Protein AF-A0AAV5U2T0-F1 (afdb_monomer)

Structure (mmCIF, N/CA/C/O backbone):
data_AF-A0AAV5U2T0-F1
#
_entry.id   AF-A0AAV5U2T0-F1
#
loop_
_atom_site.group_PDB
_atom_site.id
_atom_site.type_symbol
_atom_site.label_atom_id
_atom_site.label_alt_id
_atom_site.label_comp_id
_atom_site.label_asym_id
_atom_site.label_entity_id
_atom_site.label_seq_id
_atom_site.pdbx_PDB_ins_code
_atom_site.Cartn_x
_atom_site.Cartn_y
_atom_site.Cartn_z
_atom_site.occupancy
_atom_site.B_iso_or_equiv
_atom_site.auth_seq_id
_atom_site.auth_comp_id
_atom_site.auth_asym_id
_atom_site.auth_atom_id
_atom_site.pdbx_PDB_model_num
ATOM 1 N N . MET A 1 1 ? 33.404 -0.454 -15.103 1.00 35.03 1 MET A N 1
ATOM 2 C CA . MET A 1 1 ? 33.065 0.659 -16.016 1.00 35.03 1 MET A CA 1
ATOM 3 C C . MET A 1 1 ? 31.573 0.914 -15.891 1.00 35.03 1 MET A C 1
ATOM 5 O O . MET A 1 1 ? 30.809 0.046 -16.283 1.00 35.03 1 MET A O 1
ATOM 9 N N . ARG A 1 2 ? 31.144 2.023 -15.274 1.00 37.97 2 ARG A N 1
ATOM 10 C CA . ARG A 1 2 ? 29.733 2.438 -15.353 1.00 37.97 2 ARG A CA 1
ATOM 11 C C . ARG A 1 2 ? 29.548 3.105 -16.716 1.00 37.97 2 ARG A C 1
ATOM 13 O O . ARG A 1 2 ? 30.335 3.985 -17.056 1.00 37.97 2 ARG A O 1
ATOM 20 N N . ALA A 1 3 ? 28.600 2.621 -17.515 1.00 43.09 3 ALA A N 1
ATOM 21 C CA . ALA A 1 3 ? 28.251 3.255 -18.781 1.00 43.09 3 ALA A CA 1
ATOM 22 C C . ALA A 1 3 ? 27.828 4.715 -18.531 1.00 43.09 3 ALA A C 1
ATOM 24 O O . ALA A 1 3 ? 27.281 5.027 -17.473 1.00 43.09 3 ALA A O 1
ATOM 25 N N . SER A 1 4 ? 28.106 5.606 -19.485 1.00 43.44 4 SER A N 1
ATOM 26 C CA . SER A 1 4 ? 27.660 7.002 -19.413 1.00 43.44 4 SER A CA 1
ATOM 27 C C . SER A 1 4 ? 26.129 7.047 -19.273 1.00 43.44 4 SER A C 1
ATOM 29 O O . SER A 1 4 ? 25.460 6.464 -20.132 1.00 43.44 4 SER A O 1
ATOM 31 N N . PRO A 1 5 ? 25.560 7.744 -18.267 1.00 54.78 5 PRO A N 1
ATOM 32 C CA . PRO A 1 5 ? 24.109 7.830 -18.057 1.00 54.78 5 PRO A CA 1
ATOM 33 C C . PRO A 1 5 ? 23.345 8.243 -19.323 1.00 54.78 5 PRO A C 1
ATOM 35 O O . PRO A 1 5 ? 22.282 7.704 -19.618 1.00 54.78 5 PRO A O 1
ATOM 38 N N . SER A 1 6 ? 23.946 9.115 -20.141 1.00 56.62 6 SER A N 1
ATOM 39 C CA . SER A 1 6 ? 23.383 9.608 -21.403 1.00 56.62 6 SER A CA 1
ATOM 40 C C . SER A 1 6 ? 23.135 8.532 -22.466 1.00 56.62 6 SER A C 1
ATOM 42 O O . SER A 1 6 ? 22.205 8.670 -23.254 1.00 56.62 6 SER A O 1
ATOM 44 N N . LEU A 1 7 ? 23.927 7.455 -22.497 1.00 54.00 7 LEU A N 1
ATOM 45 C CA . LEU A 1 7 ? 23.755 6.372 -23.473 1.00 54.00 7 LEU A CA 1
ATOM 46 C C . LEU A 1 7 ? 22.679 5.372 -23.039 1.00 54.00 7 LEU A C 1
ATOM 48 O O . LEU A 1 7 ? 22.054 4.748 -23.890 1.00 54.00 7 LEU A O 1
ATOM 52 N N . CYS A 1 8 ? 22.432 5.239 -21.734 1.00 58.19 8 CYS A N 1
ATOM 53 C CA . CYS A 1 8 ? 21.425 4.325 -21.198 1.00 58.19 8 CYS A CA 1
ATOM 54 C C . CYS A 1 8 ? 19.990 4.813 -21.459 1.00 58.19 8 CYS A C 1
ATOM 56 O O . CYS A 1 8 ? 19.115 3.988 -21.714 1.00 58.19 8 CYS A O 1
ATOM 58 N N . HIS A 1 9 ? 19.748 6.132 -21.487 1.00 63.47 9 HIS A N 1
ATOM 59 C CA . HIS A 1 9 ? 18.421 6.696 -21.789 1.00 63.47 9 HIS A CA 1
ATOM 60 C C . HIS A 1 9 ? 17.872 6.260 -23.158 1.00 63.47 9 HIS A C 1
ATOM 62 O O . HIS A 1 9 ? 16.665 6.106 -23.304 1.00 63.47 9 HIS A O 1
ATOM 68 N N . LEU A 1 10 ? 18.743 5.998 -24.141 1.00 62.38 10 LEU A N 1
ATOM 69 C CA . LEU A 1 10 ? 18.346 5.561 -25.487 1.00 62.38 10 LEU A CA 1
ATOM 70 C C . LEU A 1 10 ? 17.712 4.159 -25.516 1.00 62.38 10 LEU A C 1
ATOM 72 O O . LEU A 1 10 ? 16.995 3.839 -26.459 1.00 62.38 10 LEU A O 1
ATOM 76 N N . TYR A 1 11 ? 17.963 3.333 -24.497 1.00 68.00 11 TYR A N 1
ATOM 77 C CA . TYR A 1 11 ? 17.464 1.955 -24.418 1.00 68.00 11 TYR A CA 1
ATOM 78 C C . TYR A 1 11 ? 16.275 1.801 -23.459 1.00 68.00 11 TYR A C 1
ATOM 80 O O . TYR A 1 11 ? 15.549 0.809 -23.524 1.00 68.00 11 TYR A O 1
ATOM 88 N N . PHE A 1 12 ? 16.032 2.792 -22.598 1.00 75.25 12 PHE A N 1
ATOM 89 C CA . PHE A 1 12 ? 14.909 2.817 -21.658 1.00 75.25 12 PHE A CA 1
ATOM 90 C C . PHE A 1 12 ? 13.674 3.486 -22.264 1.00 75.25 12 PHE A C 1
ATOM 92 O O . PHE A 1 12 ? 13.139 4.451 -21.736 1.00 75.25 12 PHE A O 1
ATOM 99 N N . HIS A 1 13 ? 13.209 2.957 -23.394 1.00 80.75 13 HIS A N 1
ATOM 100 C CA . HIS A 1 13 ? 11.938 3.367 -23.987 1.00 80.75 13 HIS A CA 1
ATOM 101 C C . HIS A 1 13 ? 10.753 2.615 -23.355 1.00 80.75 13 HIS A C 1
ATOM 103 O O . HIS A 1 13 ? 10.889 1.457 -22.933 1.00 80.75 13 HIS A O 1
ATOM 109 N N . ARG A 1 14 ? 9.562 3.225 -23.378 1.00 83.50 14 ARG A N 1
ATOM 110 C CA . ARG A 1 14 ? 8.305 2.680 -22.837 1.00 83.50 14 ARG A CA 1
ATOM 111 C C . ARG A 1 14 ? 8.065 1.170 -23.048 1.00 83.50 14 ARG A C 1
ATOM 113 O O . ARG A 1 14 ? 7.744 0.510 -22.060 1.00 83.50 14 ARG A O 1
ATOM 120 N N . PRO A 1 15 ? 8.245 0.570 -24.247 1.00 88.19 15 PRO A N 1
ATOM 121 C CA . PRO A 1 15 ? 8.012 -0.869 -24.435 1.00 88.19 15 PRO A CA 1
ATOM 122 C C . PRO A 1 15 ? 8.943 -1.757 -23.600 1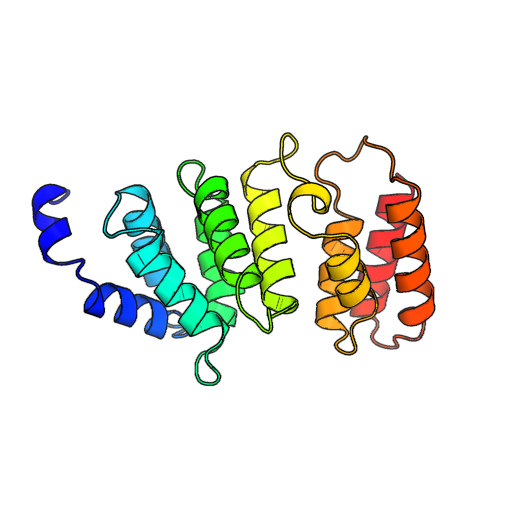.00 88.19 15 PRO A C 1
ATOM 124 O O . PRO A 1 15 ? 8.544 -2.813 -23.111 1.00 88.19 15 PRO A O 1
ATOM 127 N N . PHE A 1 16 ? 10.187 -1.315 -23.403 1.00 88.19 16 PHE A N 1
ATOM 128 C CA . PHE A 1 16 ? 11.148 -2.030 -22.571 1.00 88.19 16 PHE A CA 1
ATOM 129 C C . PHE A 1 16 ? 10.743 -1.946 -21.101 1.00 88.19 16 PHE A C 1
ATOM 131 O O . PHE A 1 16 ? 10.626 -2.982 -20.453 1.00 88.19 16 PHE A O 1
ATOM 138 N N . ILE A 1 17 ? 10.419 -0.747 -20.604 1.00 88.06 17 ILE A N 1
ATOM 139 C CA . ILE A 1 17 ? 9.931 -0.544 -19.230 1.00 88.06 17 ILE A CA 1
ATOM 140 C C . ILE A 1 17 ? 8.693 -1.417 -18.963 1.00 88.06 17 ILE A C 1
ATOM 142 O O . ILE A 1 17 ? 8.645 -2.132 -17.962 1.00 88.06 17 ILE A O 1
ATOM 146 N N . GLN A 1 18 ? 7.737 -1.448 -19.895 1.00 88.81 18 GLN A N 1
ATOM 147 C CA . GLN A 1 18 ? 6.560 -2.323 -19.826 1.00 88.81 18 GLN A CA 1
ATOM 148 C C . GLN A 1 18 ? 6.939 -3.802 -19.682 1.00 88.81 18 GLN A C 1
ATOM 150 O O . GLN A 1 18 ? 6.393 -4.487 -18.816 1.00 88.81 18 GLN A O 1
ATOM 155 N N . SER A 1 19 ? 7.901 -4.276 -20.482 1.00 89.31 19 SER A N 1
ATOM 156 C CA . SER A 1 19 ? 8.376 -5.665 -20.431 1.00 89.31 19 SER A CA 1
ATOM 157 C C . SER A 1 19 ? 9.044 -6.033 -19.099 1.00 89.31 19 SER A C 1
ATOM 159 O O . SER A 1 19 ? 8.910 -7.167 -18.628 1.00 89.31 19 SER A O 1
ATOM 161 N N . LEU A 1 20 ? 9.722 -5.075 -18.450 1.00 89.69 20 LEU A N 1
ATOM 162 C CA . LEU A 1 20 ? 10.304 -5.275 -17.122 1.00 89.69 20 LEU A CA 1
ATOM 163 C C . LEU A 1 20 ? 9.200 -5.462 -16.077 1.00 89.69 20 LEU A C 1
ATOM 165 O O . LEU A 1 20 ? 9.226 -6.434 -15.321 1.00 89.69 20 LEU A O 1
ATOM 169 N N . TYR A 1 21 ? 8.197 -4.577 -16.072 1.00 89.75 21 TYR A N 1
ATOM 170 C CA . TYR A 1 21 ? 7.078 -4.654 -15.130 1.00 89.75 21 TYR A CA 1
ATOM 171 C C . TYR A 1 21 ? 6.237 -5.920 -15.309 1.00 89.75 21 TYR A C 1
ATOM 173 O O . TYR A 1 21 ? 5.892 -6.555 -14.313 1.00 89.75 21 TYR A O 1
ATOM 181 N N . SER A 1 22 ? 5.958 -6.342 -16.547 1.00 87.31 22 SER A N 1
ATOM 182 C CA . SER A 1 22 ? 5.227 -7.594 -16.805 1.00 87.31 22 SER A CA 1
ATOM 183 C C . SER A 1 22 ? 5.988 -8.837 -16.333 1.00 87.31 22 SER A C 1
ATOM 185 O O . SER A 1 22 ? 5.387 -9.881 -16.092 1.00 87.31 22 SER A O 1
ATOM 187 N N . SER A 1 23 ? 7.311 -8.733 -16.186 1.00 88.06 23 SER A N 1
ATOM 188 C CA . SER A 1 23 ? 8.187 -9.838 -15.791 1.00 88.06 23 SER A CA 1
ATOM 189 C C . SER A 1 23 ? 8.450 -9.908 -14.281 1.00 88.06 23 SER A C 1
ATOM 191 O O . SER A 1 23 ? 9.077 -10.861 -13.821 1.00 88.06 23 SER A O 1
ATOM 193 N N . LEU A 1 24 ? 7.956 -8.955 -13.478 1.00 85.06 24 LEU A N 1
ATOM 194 C CA . LEU A 1 24 ? 8.205 -8.898 -12.025 1.00 85.06 24 LEU A CA 1
ATOM 195 C C . LEU A 1 24 ? 7.717 -10.129 -11.255 1.00 85.06 24 LEU A C 1
ATOM 197 O O . LEU A 1 24 ? 8.279 -10.494 -10.216 1.00 85.06 24 LEU A O 1
ATOM 201 N N . SER A 1 25 ? 6.672 -10.782 -11.756 1.00 78.62 25 SER A N 1
ATOM 202 C CA . SER A 1 25 ? 6.124 -11.991 -11.144 1.00 78.62 25 SER A CA 1
ATOM 203 C C . SER A 1 25 ? 6.976 -13.233 -11.403 1.00 78.62 25 SER A C 1
ATOM 205 O O . SER A 1 25 ? 6.775 -14.249 -10.738 1.00 78.62 25 SER A O 1
ATOM 207 N N . ASN A 1 26 ? 7.953 -13.168 -12.314 1.00 84.19 26 ASN A N 1
ATOM 208 C CA . ASN A 1 26 ? 8.895 -14.255 -12.533 1.00 84.19 26 ASN A CA 1
ATOM 209 C C . ASN A 1 26 ? 9.826 -14.383 -11.316 1.00 84.19 26 ASN A C 1
ATOM 211 O O . ASN A 1 26 ? 10.635 -13.502 -11.028 1.00 84.19 26 ASN A O 1
ATOM 215 N N . THR A 1 27 ? 9.713 -15.488 -10.582 1.00 80.44 27 THR A N 1
ATOM 216 C CA . THR A 1 27 ? 10.473 -15.730 -9.346 1.00 80.44 27 THR A CA 1
ATOM 217 C C . THR A 1 27 ? 11.976 -15.866 -9.576 1.00 80.44 27 THR A C 1
ATOM 219 O O . THR A 1 27 ? 12.737 -15.536 -8.672 1.00 80.44 27 THR A O 1
ATOM 222 N N . ALA A 1 28 ? 12.409 -16.295 -10.766 1.00 84.00 28 ALA A N 1
ATOM 223 C CA . ALA A 1 28 ? 13.822 -16.492 -11.079 1.00 84.00 28 ALA A CA 1
ATOM 224 C C . ALA A 1 28 ? 14.579 -15.168 -11.264 1.00 84.00 28 ALA A C 1
ATOM 226 O O . ALA A 1 28 ? 15.753 -15.079 -10.919 1.00 84.00 28 ALA A O 1
ATOM 227 N N . VAL A 1 29 ? 13.911 -14.138 -11.797 1.00 84.44 29 VAL A N 1
ATOM 228 C CA . VAL A 1 29 ? 14.543 -12.851 -12.153 1.00 84.44 29 VAL A CA 1
ATOM 229 C C . VAL A 1 29 ? 13.960 -11.647 -11.415 1.00 84.44 29 VAL A C 1
ATOM 231 O O . VAL A 1 29 ? 14.534 -10.564 -11.465 1.00 84.44 29 VAL A O 1
ATOM 234 N N . GLY A 1 30 ? 12.848 -11.808 -10.694 1.00 83.06 30 GLY A N 1
ATOM 235 C CA . GLY A 1 30 ? 12.103 -10.699 -10.093 1.00 83.06 30 GLY A CA 1
ATOM 236 C C . GLY A 1 30 ? 12.906 -9.850 -9.103 1.00 83.06 30 GLY A C 1
ATOM 237 O O . GLY A 1 30 ? 12.667 -8.648 -9.012 1.00 83.06 30 GLY A O 1
ATOM 238 N N . ALA A 1 31 ? 13.878 -10.437 -8.393 1.00 83.50 31 ALA A N 1
ATOM 239 C CA . ALA A 1 31 ? 14.779 -9.690 -7.510 1.00 83.50 31 ALA A CA 1
ATOM 240 C C . ALA A 1 31 ? 15.705 -8.755 -8.306 1.00 83.50 31 ALA A C 1
ATOM 242 O O . ALA A 1 31 ? 15.710 -7.551 -8.064 1.00 83.50 31 ALA A O 1
ATOM 243 N N . ALA A 1 32 ? 16.391 -9.285 -9.323 1.00 87.50 32 ALA A N 1
ATOM 244 C CA . ALA A 1 32 ? 17.250 -8.495 -10.205 1.00 87.50 32 ALA A CA 1
ATOM 245 C C . ALA A 1 32 ? 16.457 -7.416 -10.966 1.00 87.50 32 ALA A C 1
ATOM 247 O O . ALA A 1 32 ? 16.921 -6.290 -11.117 1.00 87.50 32 ALA A O 1
ATOM 248 N N . LEU A 1 33 ? 15.228 -7.727 -11.396 1.00 88.75 33 LEU A N 1
ATOM 249 C CA . LEU A 1 33 ? 14.339 -6.751 -12.035 1.00 88.75 33 LEU A CA 1
ATOM 250 C C . LEU A 1 33 ? 13.902 -5.640 -11.076 1.00 88.75 33 LEU A C 1
ATOM 252 O O . LEU A 1 33 ? 13.795 -4.490 -11.488 1.00 88.75 33 LEU A O 1
ATOM 256 N N . THR A 1 34 ? 13.662 -5.965 -9.805 1.00 87.81 34 THR A N 1
ATOM 257 C CA . THR A 1 34 ? 13.325 -4.970 -8.777 1.00 87.81 34 THR A CA 1
ATOM 258 C C . THR A 1 34 ? 14.484 -4.004 -8.542 1.00 87.81 34 THR A C 1
ATOM 260 O O . THR A 1 34 ? 14.263 -2.795 -8.457 1.00 87.81 34 THR A O 1
ATOM 263 N N . GLU A 1 35 ? 15.713 -4.517 -8.462 1.00 87.12 35 GLU A N 1
ATOM 264 C CA . GLU A 1 35 ? 16.919 -3.693 -8.337 1.00 87.12 35 GLU A CA 1
ATOM 265 C C . GLU A 1 35 ? 17.109 -2.806 -9.568 1.00 87.12 35 GLU A C 1
ATOM 267 O O . GLU A 1 35 ? 17.263 -1.595 -9.425 1.00 87.12 35 GLU A O 1
ATOM 272 N N . LEU A 1 36 ? 16.995 -3.383 -10.769 1.00 88.88 36 LEU A N 1
ATOM 273 C CA . LEU A 1 36 ? 17.091 -2.638 -12.021 1.00 88.88 36 LEU A CA 1
ATOM 274 C C . LEU A 1 36 ? 16.053 -1.514 -12.084 1.00 88.88 36 LEU A C 1
ATOM 276 O O . LEU A 1 36 ? 16.416 -0.377 -12.346 1.00 88.88 36 LEU A O 1
ATOM 280 N N . LEU A 1 37 ? 14.780 -1.800 -11.801 1.00 89.44 37 LEU A N 1
ATOM 281 C CA . LEU A 1 37 ? 13.720 -0.789 -11.810 1.00 89.44 37 LEU A CA 1
ATOM 282 C C . LEU A 1 37 ? 13.933 0.292 -10.745 1.00 89.44 37 LEU A C 1
ATOM 284 O O . LEU A 1 37 ? 13.635 1.456 -10.997 1.00 89.44 37 LEU A O 1
ATOM 288 N N . SER A 1 38 ? 14.463 -0.065 -9.575 1.00 87.19 38 SER A N 1
ATOM 289 C CA . SER A 1 38 ? 14.800 0.918 -8.539 1.00 87.19 38 SER A CA 1
ATOM 290 C C . SER A 1 38 ? 15.915 1.856 -9.014 1.00 87.19 38 SER A C 1
ATOM 292 O O . SER A 1 38 ? 15.811 3.068 -8.845 1.00 87.19 38 SER A O 1
ATOM 294 N N . GLU A 1 39 ? 16.937 1.310 -9.678 1.00 86.56 39 GLU A N 1
ATOM 295 C CA . GLU A 1 39 ? 18.006 2.078 -10.322 1.00 86.56 39 GLU A CA 1
ATOM 296 C C . GLU A 1 39 ? 17.453 2.959 -11.459 1.00 86.56 39 GLU A C 1
ATOM 298 O O . GLU A 1 39 ? 17.866 4.111 -11.604 1.00 86.56 39 GLU A O 1
ATOM 303 N N . CYS A 1 40 ? 16.477 2.462 -12.232 1.00 87.56 40 CYS A N 1
ATOM 304 C CA . CYS A 1 40 ? 15.783 3.234 -13.266 1.00 87.56 40 CYS A CA 1
ATOM 305 C C . CYS A 1 40 ? 15.117 4.481 -12.697 1.00 87.56 40 CYS A C 1
ATOM 307 O O . CYS A 1 40 ? 15.367 5.593 -13.162 1.00 87.56 40 CYS A O 1
ATOM 309 N N . LEU A 1 41 ? 14.313 4.286 -11.653 1.00 89.38 41 LEU A N 1
ATOM 310 C CA . LEU A 1 41 ? 13.581 5.355 -10.988 1.00 89.38 41 LEU A CA 1
ATOM 311 C C . LEU A 1 41 ? 14.524 6.394 -10.374 1.00 89.38 41 LEU A C 1
ATOM 313 O O . LEU A 1 41 ? 14.282 7.590 -10.528 1.00 89.38 41 LEU A O 1
ATOM 317 N N . SER A 1 42 ? 15.604 5.951 -9.718 1.00 87.38 42 SER A N 1
ATOM 318 C CA . SER A 1 42 ? 16.588 6.839 -9.084 1.00 87.38 42 SER A CA 1
ATOM 319 C C . SER A 1 42 ? 17.376 7.687 -10.076 1.00 87.38 42 SER A C 1
ATOM 321 O O . SER A 1 42 ? 17.677 8.841 -9.782 1.00 87.38 42 SER A O 1
ATOM 323 N N . ASN A 1 43 ? 17.700 7.142 -11.248 1.00 86.38 43 ASN A N 1
ATOM 324 C CA . ASN A 1 43 ? 18.470 7.857 -12.266 1.00 86.38 43 ASN A CA 1
ATOM 325 C C . ASN A 1 43 ? 17.590 8.621 -13.273 1.00 86.38 43 ASN A C 1
ATOM 327 O O . ASN A 1 43 ? 18.117 9.202 -14.220 1.00 86.38 43 ASN A O 1
ATOM 331 N N . GLY A 1 44 ? 16.263 8.625 -13.096 1.00 82.75 44 GLY A N 1
ATOM 332 C CA . GLY A 1 44 ? 15.337 9.308 -14.005 1.00 82.75 44 GLY A CA 1
ATOM 333 C C . GLY A 1 44 ? 15.251 8.662 -15.392 1.00 82.75 44 GLY A C 1
ATOM 334 O O . GLY A 1 44 ? 15.019 9.350 -16.388 1.00 82.75 44 GLY A O 1
ATOM 335 N N . PHE A 1 45 ? 15.478 7.348 -15.486 1.00 84.44 45 PHE A N 1
ATOM 336 C CA . PHE A 1 45 ? 15.292 6.600 -16.726 1.00 84.44 45 PHE A CA 1
ATOM 337 C C . PHE A 1 45 ? 13.802 6.381 -16.979 1.00 84.44 45 PHE A C 1
ATOM 339 O O . PHE A 1 45 ? 13.238 5.397 -16.516 1.00 84.44 45 PHE A O 1
ATOM 346 N N . GLY A 1 46 ? 13.206 7.301 -17.734 1.00 80.62 46 GLY A N 1
ATOM 347 C CA . GLY A 1 46 ? 11.786 7.306 -18.059 1.00 80.62 46 GLY A CA 1
ATOM 348 C C . GLY A 1 46 ? 10.965 8.225 -17.152 1.00 80.62 46 GLY A C 1
ATOM 349 O O . GLY A 1 46 ? 11.361 8.559 -16.033 1.00 80.62 46 GLY A O 1
ATOM 350 N N . SER A 1 47 ? 9.812 8.669 -17.649 1.00 87.12 47 SER A N 1
ATOM 351 C CA . SER A 1 47 ? 8.885 9.515 -16.894 1.00 87.12 47 SER A CA 1
ATOM 352 C C . SER A 1 47 ? 8.210 8.704 -15.793 1.00 87.12 47 SER A C 1
ATOM 354 O O . SER A 1 47 ? 7.632 7.641 -16.046 1.00 87.12 47 SER A O 1
ATOM 356 N N . TR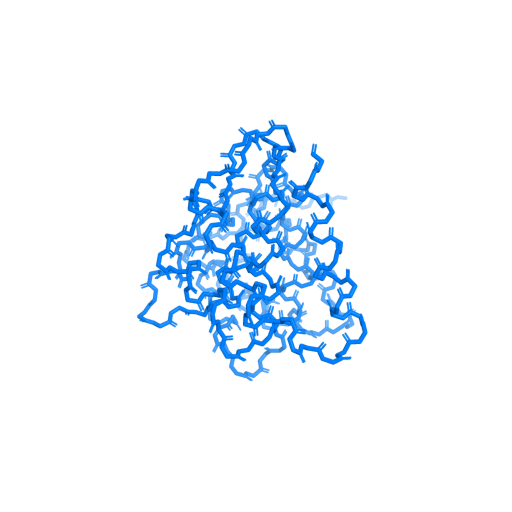P A 1 48 ? 8.245 9.212 -14.557 1.00 89.50 48 TRP A N 1
ATOM 357 C CA . TRP A 1 48 ? 7.549 8.568 -13.445 1.00 89.50 48 TRP A CA 1
ATOM 358 C C . TRP A 1 48 ? 6.062 8.418 -13.760 1.00 89.50 48 TRP A C 1
ATOM 360 O O . TRP A 1 48 ? 5.555 7.303 -13.727 1.00 89.50 48 TRP A O 1
ATOM 370 N N . GLU A 1 49 ? 5.379 9.501 -14.122 1.00 86.56 49 GLU A N 1
ATOM 371 C CA . GLU A 1 49 ? 3.930 9.490 -14.334 1.00 86.56 49 GLU A CA 1
ATOM 372 C C . GLU A 1 49 ? 3.527 8.726 -15.601 1.00 86.56 49 GLU A C 1
ATOM 374 O O . GLU A 1 49 ? 2.676 7.836 -15.548 1.00 86.56 49 GLU A O 1
ATOM 379 N N . GLU A 1 50 ? 4.146 9.043 -16.739 1.00 86.69 50 GLU A N 1
ATOM 380 C CA . GLU A 1 50 ? 3.688 8.550 -18.045 1.00 86.69 50 GLU A CA 1
ATOM 381 C C . GLU A 1 50 ? 4.119 7.112 -18.337 1.00 86.69 50 GLU A C 1
ATOM 383 O O . GLU A 1 50 ? 3.444 6.400 -19.084 1.00 86.69 50 GLU A O 1
ATOM 388 N N . GLU A 1 51 ? 5.233 6.663 -17.759 1.00 89.38 51 GLU A N 1
ATOM 389 C CA . GLU A 1 51 ? 5.785 5.341 -18.045 1.00 89.38 51 GLU A CA 1
ATOM 390 C C . GLU A 1 51 ? 5.669 4.433 -16.825 1.00 89.38 51 GLU A C 1
ATOM 392 O O . GLU A 1 51 ? 4.966 3.425 -16.885 1.00 89.38 51 GLU A O 1
ATOM 397 N N . HIS A 1 52 ? 6.288 4.782 -15.698 1.00 92.38 52 HIS A N 1
ATOM 398 C CA . HIS A 1 52 ? 6.365 3.872 -14.552 1.00 92.38 52 HIS A CA 1
ATOM 399 C C . HIS A 1 52 ? 5.035 3.704 -13.808 1.00 92.38 52 HIS A C 1
ATOM 401 O O . HIS A 1 52 ? 4.607 2.571 -13.572 1.00 92.38 52 HIS A O 1
ATOM 407 N N . ILE A 1 53 ? 4.363 4.804 -13.461 1.00 94.06 53 ILE A N 1
ATOM 408 C CA . ILE A 1 53 ? 3.085 4.788 -12.744 1.00 94.06 53 ILE A CA 1
ATOM 409 C C . ILE A 1 53 ? 2.000 4.159 -13.616 1.00 94.06 53 ILE A C 1
ATOM 411 O O . ILE A 1 53 ? 1.316 3.250 -13.154 1.00 94.06 53 ILE A O 1
ATOM 415 N N . GLN A 1 54 ? 1.891 4.540 -14.894 1.00 91.06 54 GLN A N 1
ATOM 416 C CA . GLN A 1 54 ? 0.941 3.899 -15.812 1.00 91.06 54 GLN A CA 1
ATOM 417 C C . GLN A 1 54 ? 1.176 2.386 -15.936 1.00 91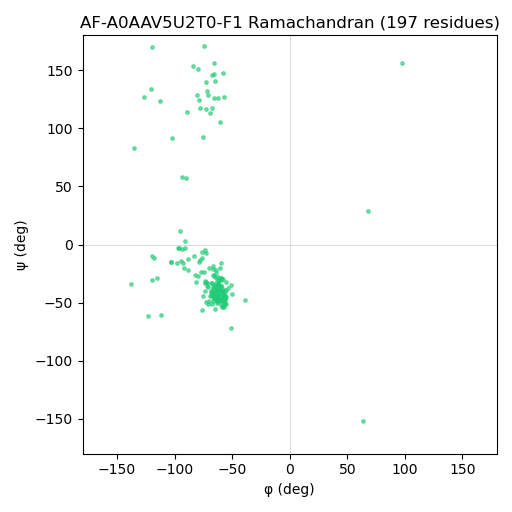.06 54 GLN A C 1
ATOM 419 O O . GLN A 1 54 ? 0.215 1.615 -15.888 1.00 91.06 54 GLN A O 1
ATOM 424 N N . CYS A 1 55 ? 2.433 1.939 -16.058 1.00 90.44 55 CYS A N 1
ATOM 425 C CA . CYS A 1 55 ? 2.746 0.509 -16.111 1.00 90.44 55 CYS A CA 1
ATOM 426 C C . CYS A 1 55 ? 2.367 -0.208 -14.815 1.00 90.44 55 CYS A C 1
ATOM 428 O O . CYS A 1 55 ? 1.749 -1.271 -14.866 1.00 90.44 55 CYS A O 1
ATOM 430 N N . LEU A 1 56 ? 2.712 0.362 -13.659 1.00 91.19 56 LEU A N 1
ATOM 431 C CA . LEU A 1 56 ? 2.405 -0.238 -12.365 1.00 91.19 56 LEU A CA 1
ATOM 432 C C . LEU A 1 56 ? 0.911 -0.327 -12.107 1.00 91.19 56 LEU A C 1
ATOM 434 O O . LEU A 1 56 ? 0.434 -1.394 -11.729 1.00 91.19 56 LEU A O 1
ATOM 438 N N . THR A 1 57 ? 0.174 0.750 -12.363 1.00 91.81 57 THR A N 1
ATOM 439 C CA . THR A 1 57 ? -1.283 0.765 -12.248 1.00 91.81 57 THR A CA 1
ATOM 440 C C . THR A 1 57 ? -1.890 -0.302 -13.159 1.00 91.81 57 THR A C 1
ATOM 442 O O . THR A 1 57 ? -2.670 -1.128 -12.690 1.00 91.81 57 THR A O 1
ATOM 445 N N . ALA A 1 58 ? -1.457 -0.397 -14.422 1.00 89.56 58 ALA A N 1
ATOM 446 C CA . ALA A 1 58 ? -1.930 -1.440 -15.334 1.00 89.56 58 ALA A CA 1
ATOM 447 C C . ALA A 1 58 ? -1.648 -2.865 -14.819 1.00 89.56 58 ALA A C 1
ATOM 449 O O . ALA A 1 58 ? -2.509 -3.734 -14.928 1.00 89.56 58 ALA A O 1
ATOM 450 N N . GLN A 1 59 ? -0.475 -3.119 -14.225 1.00 88.75 59 GLN A N 1
ATOM 451 C CA . GLN A 1 59 ? -0.157 -4.433 -13.653 1.00 88.75 59 GLN A CA 1
ATOM 452 C C . GLN A 1 59 ? -0.928 -4.728 -12.358 1.00 88.75 59 GLN A C 1
ATOM 454 O O . GLN A 1 59 ? -1.325 -5.870 -12.145 1.00 88.75 59 GLN A O 1
ATOM 459 N N . ILE A 1 60 ? -1.177 -3.725 -11.512 1.00 89.62 60 ILE A N 1
ATOM 460 C CA . ILE A 1 60 ? -1.979 -3.864 -10.286 1.00 89.62 60 ILE A CA 1
ATOM 461 C C . ILE A 1 60 ? -3.420 -4.274 -10.610 1.00 89.62 60 ILE A C 1
ATOM 463 O O . ILE A 1 60 ? -4.000 -5.077 -9.882 1.00 89.62 60 ILE A O 1
ATOM 467 N N . TYR A 1 61 ? -3.984 -3.748 -11.698 1.00 87.94 61 TYR A N 1
ATOM 468 C CA . TYR A 1 61 ? -5.338 -4.081 -12.150 1.00 87.94 61 TYR A CA 1
ATOM 469 C C . TYR A 1 61 ? -5.387 -5.259 -13.136 1.00 87.94 61 TYR A C 1
ATOM 471 O O . TYR A 1 61 ? -6.473 -5.691 -13.522 1.00 87.94 61 TYR A O 1
ATOM 479 N N . SER A 1 62 ? -4.237 -5.808 -13.533 1.00 85.00 62 SER A N 1
ATOM 480 C CA . SER A 1 62 ? -4.180 -6.962 -14.427 1.00 85.00 62 SER A CA 1
ATOM 481 C C . SER A 1 62 ? -4.620 -8.240 -13.714 1.00 85.00 62 SER A C 1
ATOM 483 O O . SER A 1 62 ? -4.129 -8.580 -12.638 1.00 85.00 62 SER A O 1
ATOM 485 N N . THR A 1 63 ? -5.500 -9.009 -14.353 1.00 74.25 63 THR A N 1
ATOM 486 C CA . THR A 1 63 ? -5.934 -10.327 -13.868 1.00 74.25 63 THR A CA 1
ATOM 487 C C . THR A 1 63 ? -4.919 -11.435 -14.159 1.00 74.25 63 THR A C 1
ATOM 489 O O . THR A 1 63 ? -5.027 -12.521 -13.594 1.00 74.25 63 THR A O 1
ATOM 492 N N . SER A 1 64 ? -3.947 -11.192 -15.046 1.00 66.25 64 SER A N 1
ATOM 493 C CA . SER A 1 64 ? -2.998 -12.208 -15.520 1.00 66.25 64 SER A CA 1
ATOM 494 C C . SER A 1 64 ? -1.682 -12.243 -14.745 1.00 66.25 64 SER A C 1
ATOM 496 O O . SER A 1 64 ? -0.910 -13.187 -14.903 1.00 66.25 64 SER A O 1
ATOM 498 N N . THR A 1 65 ? -1.393 -11.218 -13.941 1.00 64.56 65 THR A N 1
ATOM 499 C CA . THR A 1 65 ? -0.068 -11.025 -13.343 1.00 64.56 65 THR A CA 1
ATOM 500 C C . THR A 1 65 ? -0.124 -11.223 -11.824 1.00 64.56 65 THR A C 1
ATOM 502 O O . THR A 1 65 ? -0.879 -10.527 -11.143 1.00 64.56 65 THR A O 1
ATOM 505 N N . PRO A 1 66 ? 0.677 -12.136 -11.241 1.00 65.38 66 PRO A N 1
ATOM 506 C CA . PRO A 1 66 ? 0.773 -12.278 -9.791 1.00 65.38 66 PRO A CA 1
ATOM 507 C C . PRO A 1 66 ? 1.268 -10.981 -9.133 1.00 65.38 66 PRO A C 1
ATOM 509 O O . PRO A 1 66 ? 2.460 -10.658 -9.178 1.00 65.38 66 PRO A O 1
ATOM 512 N N . ARG A 1 67 ? 0.351 -10.257 -8.479 1.00 81.88 67 ARG A N 1
ATOM 513 C CA . ARG A 1 67 ? 0.590 -8.970 -7.790 1.00 81.88 67 ARG A CA 1
ATOM 514 C C . ARG A 1 67 ? 1.629 -9.061 -6.662 1.00 81.88 67 ARG A C 1
ATOM 516 O O . ARG A 1 67 ? 2.214 -8.058 -6.264 1.00 81.88 67 ARG A O 1
ATOM 523 N N . THR A 1 68 ? 1.941 -10.279 -6.226 1.00 79.25 68 THR A N 1
ATOM 524 C CA . THR A 1 68 ? 2.996 -10.632 -5.269 1.00 79.25 68 THR A CA 1
ATOM 525 C C . THR A 1 68 ? 4.354 -10.018 -5.619 1.00 79.25 68 THR A C 1
ATOM 527 O O . THR A 1 68 ? 5.022 -9.482 -4.744 1.00 79.25 68 THR A O 1
ATOM 530 N N . GLY A 1 69 ? 4.761 -10.022 -6.897 1.00 83.19 69 GLY A N 1
ATOM 531 C CA . GLY A 1 69 ? 6.040 -9.419 -7.304 1.00 83.19 69 GLY A CA 1
ATOM 532 C C . GLY A 1 69 ? 6.104 -7.911 -7.029 1.00 83.19 69 GLY A C 1
ATOM 533 O O . GLY A 1 69 ? 7.152 -7.388 -6.655 1.00 83.19 69 GLY A O 1
ATOM 534 N N . ILE A 1 70 ? 4.967 -7.223 -7.142 1.00 88.94 70 ILE A N 1
ATOM 535 C CA . ILE A 1 70 ? 4.853 -5.789 -6.874 1.00 88.94 70 ILE A CA 1
ATOM 536 C C . ILE A 1 70 ? 4.846 -5.546 -5.363 1.00 88.94 70 ILE A C 1
ATOM 538 O O . ILE A 1 70 ? 5.702 -4.824 -4.855 1.00 88.94 70 ILE A O 1
ATOM 542 N N . TYR A 1 71 ? 3.914 -6.172 -4.640 1.00 89.25 71 TYR A N 1
ATOM 543 C CA . TYR A 1 71 ? 3.689 -5.885 -3.221 1.00 89.25 71 TYR A CA 1
ATOM 544 C C . TYR A 1 71 ? 4.771 -6.443 -2.289 1.00 89.25 71 TYR A C 1
ATOM 546 O O . TYR A 1 71 ? 5.061 -5.823 -1.270 1.00 89.25 71 TYR A O 1
ATOM 554 N N . GLU A 1 72 ? 5.391 -7.577 -2.622 1.00 86.69 72 GLU A N 1
ATOM 555 C CA . GLU A 1 72 ? 6.383 -8.222 -1.749 1.00 86.69 72 GLU A CA 1
ATOM 556 C C . GLU A 1 72 ? 7.834 -7.909 -2.121 1.00 86.69 72 GLU A C 1
ATOM 558 O O . GLU A 1 72 ? 8.729 -8.143 -1.308 1.00 86.69 72 GLU A O 1
ATOM 563 N N . ARG A 1 73 ? 8.101 -7.388 -3.328 1.00 87.19 73 ARG A N 1
ATOM 564 C CA . ARG A 1 73 ? 9.476 -7.093 -3.775 1.00 87.19 73 ARG A CA 1
ATOM 565 C C . ARG A 1 73 ? 9.654 -5.643 -4.174 1.00 87.19 73 ARG A C 1
ATOM 567 O O . ARG A 1 73 ? 10.434 -4.941 -3.531 1.00 87.19 73 ARG A O 1
ATOM 574 N N . LEU A 1 74 ? 8.918 -5.190 -5.190 1.00 90.62 74 LEU A N 1
ATOM 575 C CA . LEU A 1 74 ? 9.134 -3.863 -5.754 1.00 90.62 74 LEU A CA 1
ATOM 576 C C . LEU A 1 74 ? 8.820 -2.746 -4.758 1.00 90.62 74 LEU A C 1
ATOM 578 O O . LEU A 1 74 ? 9.695 -1.924 -4.500 1.00 90.62 74 LEU A O 1
ATOM 582 N N . LEU A 1 75 ? 7.611 -2.708 -4.187 1.00 92.19 75 LEU A N 1
ATOM 583 C CA . LEU A 1 75 ? 7.237 -1.628 -3.268 1.00 92.19 75 LEU A CA 1
ATOM 584 C C . LEU A 1 75 ? 8.152 -1.560 -2.030 1.00 92.19 75 LEU A C 1
ATOM 586 O O . LEU A 1 75 ? 8.598 -0.456 -1.721 1.00 92.19 75 LEU A O 1
ATOM 590 N N . PRO A 1 76 ? 8.525 -2.679 -1.369 1.00 90.69 76 PRO A N 1
ATOM 591 C CA . PRO A 1 76 ? 9.551 -2.655 -0.323 1.00 90.69 76 PRO A CA 1
ATOM 592 C C . PRO A 1 76 ? 10.925 -2.165 -0.801 1.00 90.69 76 PRO A C 1
ATOM 594 O O . PRO A 1 76 ? 11.661 -1.536 -0.043 1.00 90.69 76 PRO A O 1
ATOM 597 N N . GLY A 1 77 ? 11.322 -2.494 -2.034 1.00 89.00 77 GLY A N 1
ATOM 598 C CA . GLY A 1 77 ? 12.567 -2.010 -2.634 1.00 89.00 77 GLY A CA 1
ATOM 599 C C . GLY A 1 77 ? 12.559 -0.492 -2.793 1.00 89.00 77 GLY A C 1
ATOM 600 O O . GLY A 1 77 ? 13.460 0.186 -2.303 1.00 89.00 77 GLY A O 1
ATOM 601 N N . VAL A 1 78 ? 11.488 0.030 -3.390 1.00 90.88 78 VAL A N 1
ATOM 602 C CA . VAL A 1 78 ? 11.273 1.463 -3.614 1.00 90.88 78 VAL A CA 1
ATOM 603 C C . VAL A 1 78 ? 11.147 2.221 -2.293 1.00 90.88 78 VAL A C 1
ATOM 605 O O . VAL A 1 78 ? 11.765 3.271 -2.141 1.00 90.88 78 VAL A O 1
ATOM 608 N N . SER A 1 79 ? 10.415 1.691 -1.307 1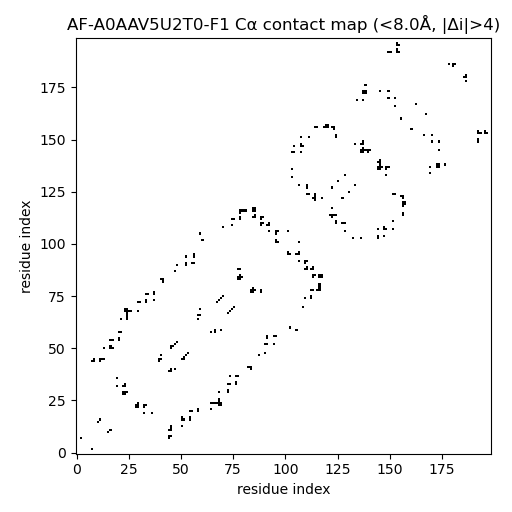.00 91.06 79 SER A N 1
ATOM 609 C CA . SER A 1 79 ? 10.189 2.378 -0.028 1.00 91.06 79 SER A CA 1
ATOM 610 C C . SER A 1 79 ? 11.466 2.587 0.784 1.00 91.06 79 SER A C 1
ATOM 612 O O . SER A 1 79 ? 11.565 3.560 1.525 1.00 91.06 79 SER A O 1
ATOM 614 N N . ARG A 1 80 ? 12.456 1.699 0.634 1.00 89.25 80 ARG A N 1
ATOM 615 C CA . ARG A 1 80 ? 13.763 1.808 1.300 1.00 89.25 80 ARG A CA 1
ATOM 616 C C . ARG A 1 80 ? 14.700 2.817 0.645 1.00 89.25 80 ARG A C 1
ATOM 618 O O . ARG A 1 80 ? 15.726 3.146 1.234 1.00 89.25 80 ARG A O 1
ATOM 625 N N . ASN A 1 81 ? 14.387 3.285 -0.560 1.00 86.94 81 ASN A N 1
ATOM 626 C CA . ASN A 1 81 ? 15.225 4.235 -1.269 1.00 86.94 81 ASN A CA 1
ATOM 627 C C . ASN A 1 81 ? 14.811 5.676 -0.905 1.00 86.94 81 ASN A C 1
ATOM 629 O O . ASN A 1 81 ? 13.714 6.103 -1.264 1.00 86.94 81 ASN A O 1
ATOM 633 N N . PRO A 1 82 ? 15.676 6.455 -0.232 1.00 83.94 82 PRO A N 1
ATOM 634 C CA . PRO A 1 82 ? 15.314 7.772 0.291 1.00 83.94 82 PRO A CA 1
ATOM 635 C C . PRO A 1 82 ? 15.097 8.831 -0.798 1.00 83.94 82 PRO A C 1
ATOM 637 O O . PRO A 1 82 ? 14.450 9.840 -0.535 1.00 83.94 82 PRO A O 1
ATOM 640 N N . GLN A 1 83 ? 15.627 8.627 -2.010 1.00 83.38 83 GLN A N 1
ATOM 641 C CA . GLN A 1 83 ? 15.484 9.583 -3.112 1.00 83.38 83 GLN A CA 1
ATOM 642 C C . GLN A 1 83 ? 14.140 9.448 -3.832 1.00 83.38 83 GLN A C 1
ATOM 644 O O . GLN A 1 83 ? 13.603 10.440 -4.316 1.00 83.38 83 GLN A O 1
ATOM 649 N N . ILE A 1 84 ? 13.599 8.228 -3.902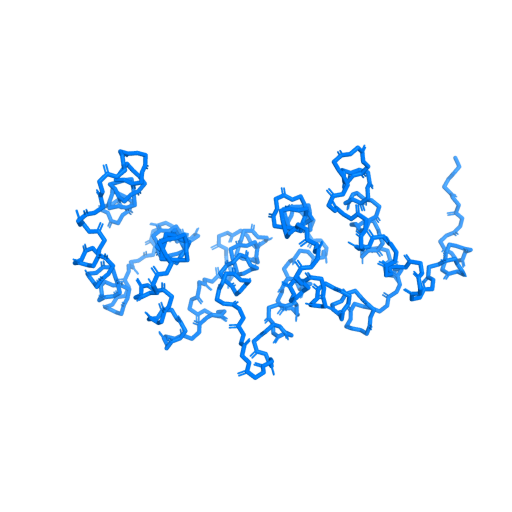 1.00 88.56 84 ILE A N 1
ATOM 650 C CA . ILE A 1 84 ? 12.392 7.932 -4.689 1.00 88.56 84 ILE A CA 1
ATOM 651 C C . ILE A 1 84 ? 11.198 7.508 -3.836 1.00 88.56 84 ILE A C 1
ATOM 653 O O . ILE A 1 84 ? 10.073 7.765 -4.239 1.00 88.56 84 ILE A O 1
ATOM 657 N N . GLY A 1 85 ? 11.412 6.892 -2.670 1.00 89.38 85 GLY A N 1
ATOM 658 C CA . GLY A 1 85 ? 10.394 6.139 -1.932 1.00 89.38 85 GLY A CA 1
ATOM 659 C C . GLY A 1 85 ? 9.096 6.906 -1.713 1.00 89.38 85 GLY A C 1
ATOM 660 O O . GLY A 1 85 ? 8.087 6.619 -2.352 1.00 89.38 85 GLY A O 1
ATOM 661 N N . ALA A 1 86 ? 9.122 7.908 -0.839 1.00 88.31 86 ALA A N 1
ATOM 662 C CA . ALA A 1 86 ? 7.936 8.686 -0.497 1.00 88.31 86 ALA A CA 1
ATOM 663 C C . ALA A 1 86 ? 7.280 9.410 -1.688 1.00 88.31 86 ALA A C 1
ATOM 665 O O . ALA A 1 86 ? 6.070 9.241 -1.876 1.00 88.31 86 ALA A O 1
ATOM 666 N N . PRO A 1 87 ? 8.011 10.198 -2.508 1.00 90.69 87 PRO A N 1
ATOM 667 C CA . PRO A 1 87 ? 7.379 10.947 -3.591 1.00 90.69 87 PRO A CA 1
ATOM 668 C C . PRO A 1 87 ? 6.798 10.020 -4.667 1.00 90.69 87 PRO A C 1
ATOM 670 O O . PRO A 1 87 ? 5.670 10.238 -5.106 1.00 90.69 87 PRO A O 1
ATOM 673 N N . PHE A 1 88 ? 7.497 8.943 -5.035 1.00 93.00 88 PHE A N 1
ATOM 674 C CA . PHE A 1 88 ? 7.003 7.988 -6.027 1.00 93.00 88 PHE A CA 1
ATOM 675 C C . PHE A 1 88 ? 5.773 7.223 -5.528 1.00 93.00 88 PHE A C 1
ATOM 677 O O . PHE A 1 88 ? 4.785 7.097 -6.249 1.00 93.00 88 PHE A O 1
ATOM 684 N N . LEU A 1 89 ? 5.798 6.734 -4.283 1.00 94.31 89 LEU A N 1
ATOM 685 C CA . LEU A 1 89 ? 4.675 5.983 -3.714 1.00 94.31 89 LEU A CA 1
ATOM 686 C C . LEU A 1 89 ? 3.436 6.864 -3.512 1.00 94.31 89 LEU A C 1
ATOM 688 O O . LEU A 1 89 ? 2.323 6.380 -3.694 1.00 94.31 89 LEU A O 1
ATOM 692 N N . THR A 1 90 ? 3.614 8.151 -3.205 1.00 93.00 90 THR A N 1
ATOM 693 C CA . THR A 1 90 ? 2.500 9.112 -3.117 1.00 93.00 90 THR A CA 1
ATOM 694 C C . THR A 1 90 ? 1.868 9.357 -4.490 1.00 93.00 90 THR A C 1
ATOM 696 O O . THR A 1 90 ? 0.644 9.369 -4.608 1.00 93.00 90 THR A O 1
ATOM 699 N N . LEU A 1 91 ? 2.679 9.482 -5.549 1.00 94.69 91 LEU A N 1
ATOM 700 C CA . LEU A 1 91 ? 2.176 9.598 -6.924 1.00 94.69 91 LEU A CA 1
ATOM 701 C C . LEU A 1 91 ? 1.446 8.326 -7.374 1.00 94.69 91 LEU A C 1
ATOM 703 O O . LEU A 1 91 ? 0.372 8.412 -7.968 1.00 94.69 91 LEU A O 1
ATOM 707 N N . LEU A 1 92 ? 1.987 7.148 -7.047 1.00 95.62 92 LEU A N 1
ATOM 708 C CA . LEU A 1 92 ? 1.334 5.869 -7.326 1.00 95.62 92 LEU A CA 1
ATOM 709 C C . LEU A 1 92 ? -0.004 5.745 -6.599 1.00 95.62 92 LEU A C 1
ATOM 711 O O . LEU A 1 92 ? -0.988 5.329 -7.205 1.00 95.62 92 LEU A O 1
ATOM 715 N N . LEU A 1 93 ? -0.042 6.107 -5.316 1.00 95.75 93 LEU A N 1
ATOM 716 C CA . LEU A 1 93 ? -1.264 6.068 -4.522 1.00 95.75 93 LEU A CA 1
ATOM 717 C C . LEU A 1 93 ? -2.344 6.956 -5.142 1.00 95.75 93 LEU A C 1
ATOM 719 O O . LEU A 1 93 ? -3.457 6.484 -5.359 1.00 95.75 93 LEU A O 1
ATOM 723 N N . LYS A 1 94 ? -1.989 8.192 -5.509 1.00 95.12 94 LYS A N 1
ATOM 724 C CA . LYS A 1 94 ? -2.906 9.117 -6.175 1.00 95.12 94 LYS A CA 1
ATOM 725 C C . LYS A 1 94 ? -3.449 8.532 -7.481 1.00 95.12 94 LYS A C 1
ATOM 727 O O . LYS A 1 94 ? -4.656 8.493 -7.681 1.00 95.12 94 LYS A O 1
ATOM 732 N N . ALA A 1 95 ? -2.578 7.985 -8.330 1.00 95.75 95 ALA A N 1
ATOM 733 C CA . ALA A 1 95 ? -2.998 7.359 -9.584 1.00 95.75 95 ALA A CA 1
ATOM 734 C C . ALA A 1 95 ? -3.927 6.148 -9.377 1.00 95.75 95 ALA A C 1
ATOM 736 O O . ALA A 1 95 ? -4.775 5.875 -10.221 1.00 95.75 95 ALA A O 1
ATOM 737 N N . ILE A 1 96 ? -3.773 5.413 -8.271 1.00 95.38 96 ILE A N 1
ATOM 738 C CA . ILE A 1 96 ? -4.669 4.311 -7.895 1.00 95.38 96 ILE A CA 1
ATOM 739 C C . ILE A 1 96 ? -6.013 4.844 -7.397 1.00 95.38 96 ILE A C 1
ATOM 741 O O . ILE A 1 96 ? -7.028 4.235 -7.717 1.00 95.38 96 ILE A O 1
ATOM 745 N N . GLN A 1 97 ? -6.027 5.930 -6.623 1.00 94.81 97 GLN A N 1
ATOM 746 C CA . GLN A 1 97 ? -7.243 6.541 -6.073 1.00 94.81 97 GLN A CA 1
ATOM 747 C C . GLN A 1 97 ? -8.085 7.249 -7.140 1.00 94.81 97 GLN A C 1
ATOM 749 O O . GLN A 1 97 ? -9.309 7.216 -7.061 1.00 94.81 97 GLN A O 1
ATOM 754 N N . ASP A 1 98 ? -7.447 7.825 -8.161 1.00 94.12 98 ASP A N 1
ATOM 755 C CA . ASP A 1 98 ? -8.116 8.576 -9.232 1.00 94.12 98 ASP A CA 1
ATOM 756 C C . ASP A 1 98 ? -8.895 7.678 -10.222 1.00 94.12 98 ASP A C 1
ATOM 758 O O . ASP A 1 98 ? -9.620 8.179 -11.087 1.00 94.12 98 ASP A O 1
ATOM 762 N N . VAL A 1 99 ? -8.781 6.346 -10.128 1.00 91.44 99 VAL A N 1
ATOM 763 C CA . VAL A 1 99 ? -9.559 5.433 -10.984 1.00 91.44 99 VAL A CA 1
ATOM 764 C C . VAL A 1 99 ? -11.001 5.262 -10.474 1.00 91.44 99 VAL A C 1
ATOM 766 O O . VAL A 1 99 ? -11.233 5.284 -9.268 1.00 91.44 99 VAL A O 1
ATOM 769 N N . PRO A 1 100 ? -11.994 4.996 -11.349 1.00 89.31 100 PRO A N 1
ATOM 770 C CA . PRO A 1 100 ? -13.406 4.930 -10.945 1.00 89.31 100 PRO A CA 1
ATOM 771 C C . PRO A 1 100 ? -13.743 3.870 -9.886 1.00 89.31 100 PRO A C 1
ATOM 773 O O . PRO A 1 100 ? -14.706 4.018 -9.137 1.00 89.31 100 PRO A O 1
ATOM 776 N N . SER A 1 101 ? -12.985 2.771 -9.845 1.00 88.94 101 SER A N 1
ATOM 777 C CA . SER A 1 101 ? -13.168 1.682 -8.883 1.00 88.94 101 SER A CA 1
ATOM 778 C C . SER A 1 101 ? -11.807 1.273 -8.323 1.00 88.94 101 SER A C 1
ATOM 780 O O . SER A 1 101 ? -11.171 0.351 -8.845 1.00 88.94 101 SER A O 1
ATOM 782 N N . PRO A 1 102 ? -11.305 1.999 -7.311 1.00 92.31 102 PRO A N 1
ATOM 783 C CA . PRO A 1 102 ? -9.968 1.768 -6.809 1.00 92.31 102 PRO A CA 1
ATOM 784 C C . PRO A 1 102 ? -9.896 0.470 -6.003 1.00 92.31 102 PRO A C 1
ATOM 786 O O . PRO A 1 102 ? -10.782 0.144 -5.208 1.00 92.31 102 PRO A O 1
ATOM 789 N N . SER A 1 103 ? -8.806 -0.273 -6.187 1.00 92.31 103 SER A N 1
ATOM 790 C CA . SER A 1 103 ? -8.539 -1.484 -5.413 1.00 92.31 103 SER A CA 1
ATOM 791 C C . SER A 1 103 ? -8.136 -1.126 -3.983 1.00 92.31 103 SER A C 1
ATOM 793 O O . SER A 1 103 ? -7.080 -0.533 -3.755 1.00 92.31 103 SER A O 1
ATOM 795 N N . MET A 1 104 ? -8.950 -1.537 -3.005 1.00 94.69 104 MET A N 1
ATOM 796 C CA . MET A 1 104 ? -8.667 -1.273 -1.591 1.00 94.69 104 MET A CA 1
ATOM 797 C C . MET A 1 104 ? -7.381 -1.966 -1.125 1.00 94.69 104 MET A C 1
ATOM 799 O O . MET A 1 104 ? -6.604 -1.394 -0.370 1.00 94.69 104 MET A O 1
ATOM 803 N N . GLU A 1 105 ? -7.108 -3.173 -1.626 1.00 93.19 105 GLU A N 1
ATOM 804 C CA . GLU A 1 105 ? -5.834 -3.860 -1.395 1.00 93.19 105 GLU A CA 1
ATOM 805 C C . GLU A 1 105 ? -4.656 -2.990 -1.855 1.00 93.19 105 GLU A C 1
ATOM 807 O O . GLU A 1 105 ? -3.714 -2.773 -1.097 1.00 93.19 105 GLU A O 1
ATOM 812 N N . ALA A 1 106 ? -4.742 -2.420 -3.062 1.00 93.88 106 ALA A N 1
ATOM 813 C CA . ALA A 1 106 ? -3.685 -1.582 -3.612 1.00 93.88 106 ALA A CA 1
ATOM 814 C C . ALA A 1 106 ? -3.495 -0.282 -2.814 1.00 93.88 106 ALA A C 1
ATOM 816 O O . ALA A 1 106 ? -2.356 0.054 -2.487 1.00 93.88 106 ALA A O 1
ATOM 817 N N . ILE A 1 107 ? -4.588 0.408 -2.456 1.00 95.81 107 ILE A N 1
ATOM 818 C CA . ILE A 1 107 ? -4.555 1.619 -1.617 1.00 95.81 107 ILE A CA 1
ATOM 819 C C . ILE A 1 107 ? -3.827 1.333 -0.302 1.00 95.81 107 ILE A C 1
ATOM 821 O O . ILE A 1 107 ? -2.891 2.052 0.054 1.00 95.81 107 ILE A O 1
ATOM 825 N N . LEU A 1 108 ? -4.217 0.268 0.404 1.00 95.56 108 LEU A N 1
ATOM 826 C CA . LEU A 1 108 ? -3.644 -0.080 1.705 1.00 95.56 108 LEU A CA 1
ATOM 827 C C . LEU A 1 108 ? -2.175 -0.498 1.576 1.00 95.56 108 LEU A C 1
ATOM 829 O O . LEU A 1 108 ? -1.333 -0.051 2.358 1.00 95.56 108 LEU A O 1
ATOM 833 N N . SER A 1 109 ? -1.838 -1.324 0.581 1.00 93.50 109 SER A N 1
ATOM 834 C CA . SER A 1 109 ? -0.461 -1.763 0.349 1.00 93.50 109 SER A CA 1
ATOM 835 C C . SER A 1 109 ? 0.463 -0.592 0.020 1.00 93.50 109 SER A C 1
ATOM 837 O O . SER A 1 109 ? 1.514 -0.460 0.647 1.00 93.50 109 SER A O 1
ATOM 839 N N . VAL A 1 110 ? 0.086 0.282 -0.919 1.00 95.06 110 VAL A N 1
ATOM 840 C CA . VAL A 1 110 ? 0.921 1.430 -1.307 1.00 95.06 110 VAL A CA 1
ATOM 841 C C . VAL A 1 110 ? 1.031 2.433 -0.159 1.00 95.06 110 VAL A C 1
ATOM 843 O O . VAL A 1 110 ? 2.142 2.859 0.151 1.00 95.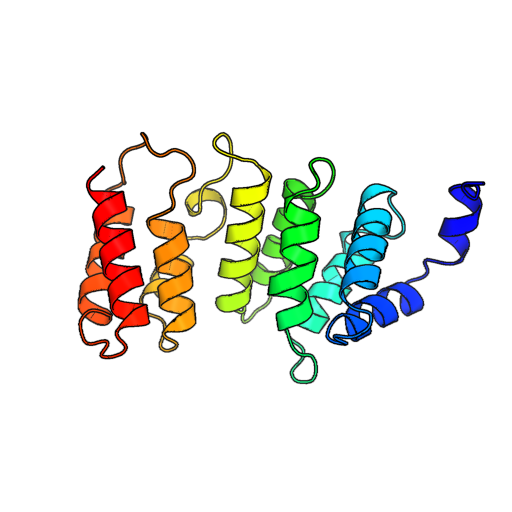06 110 VAL A O 1
ATOM 846 N N . SER A 1 111 ? -0.070 2.729 0.541 1.00 94.31 111 SER A N 1
ATOM 847 C CA . SER A 1 111 ? -0.064 3.608 1.722 1.00 94.31 111 SER A CA 1
ATOM 848 C C . SER A 1 111 ? 0.885 3.112 2.809 1.00 94.31 111 SER A C 1
ATOM 850 O O . SER A 1 111 ? 1.672 3.889 3.348 1.00 94.31 111 SER A O 1
ATOM 852 N N . ARG A 1 112 ? 0.886 1.802 3.093 1.00 92.94 112 ARG A N 1
ATOM 853 C CA . ARG A 1 112 ? 1.812 1.195 4.059 1.00 92.94 112 ARG A CA 1
ATOM 854 C C . ARG A 1 112 ? 3.266 1.463 3.703 1.00 92.94 112 ARG A C 1
ATOM 856 O O . ARG A 1 112 ? 4.052 1.852 4.568 1.00 92.94 112 ARG A O 1
ATOM 863 N N . PHE A 1 113 ? 3.629 1.257 2.442 1.00 92.62 113 PHE A N 1
ATOM 864 C CA . PHE A 1 113 ? 4.999 1.484 2.003 1.00 92.62 113 PHE A CA 1
ATOM 865 C C . PHE A 1 113 ? 5.350 2.973 1.967 1.00 92.62 113 PHE A C 1
ATOM 867 O O . PHE A 1 113 ? 6.457 3.327 2.376 1.00 92.62 113 PHE A O 1
ATOM 874 N N . ALA A 1 114 ? 4.413 3.844 1.582 1.00 91.69 114 ALA A N 1
ATOM 875 C CA . ALA A 1 114 ? 4.594 5.293 1.615 1.00 91.69 114 ALA A CA 1
ATOM 876 C C . ALA A 1 114 ? 4.892 5.784 3.041 1.00 91.69 114 ALA A C 1
ATOM 878 O O . ALA A 1 114 ? 5.902 6.453 3.258 1.00 91.69 114 ALA A O 1
ATOM 879 N N . ILE A 1 115 ? 4.102 5.357 4.032 1.00 89.81 115 ILE A N 1
ATOM 880 C CA . ILE A 1 115 ? 4.338 5.667 5.452 1.00 89.81 115 ILE A CA 1
ATOM 881 C C . ILE A 1 115 ? 5.707 5.142 5.899 1.00 89.81 115 ILE A C 1
ATOM 883 O O . ILE A 1 115 ? 6.493 5.879 6.487 1.00 89.81 115 ILE A O 1
ATOM 887 N N . SER A 1 116 ? 6.044 3.892 5.558 1.00 88.19 116 SER A N 1
ATOM 888 C CA . SER A 1 116 ? 7.340 3.311 5.940 1.00 88.19 116 SER A CA 1
ATOM 889 C C . SER A 1 116 ? 8.545 4.047 5.340 1.00 88.19 116 SER A C 1
ATOM 891 O O . SER A 1 116 ? 9.616 4.047 5.942 1.00 88.19 116 SER A O 1
ATOM 893 N N . SER A 1 117 ? 8.374 4.688 4.178 1.00 87.25 117 SER A N 1
ATOM 894 C CA . SER A 1 117 ? 9.457 5.357 3.450 1.00 87.25 117 SER A CA 1
ATOM 895 C C . SER A 1 117 ? 9.859 6.714 4.032 1.00 87.25 117 SER A C 1
ATOM 897 O O . SER A 1 117 ? 10.989 7.152 3.833 1.00 87.25 117 SER A O 1
ATOM 899 N N . VAL A 1 118 ? 8.962 7.376 4.773 1.00 79.19 118 VAL A N 1
ATOM 900 C CA . VAL A 1 118 ? 9.234 8.675 5.419 1.00 79.19 118 VAL A CA 1
ATOM 901 C C . VAL A 1 118 ? 9.648 8.553 6.887 1.00 79.19 118 VAL A C 1
ATOM 903 O O . VAL A 1 118 ? 9.939 9.563 7.528 1.00 79.19 118 VAL A O 1
ATOM 906 N N . GLY A 1 119 ? 9.668 7.337 7.438 1.00 67.94 119 GLY A N 1
ATOM 907 C CA . GLY A 1 119 ? 9.910 7.117 8.862 1.00 67.94 119 GLY A CA 1
ATOM 908 C C . GLY A 1 119 ? 8.822 7.732 9.752 1.00 67.94 119 GLY A C 1
ATOM 909 O O . GLY A 1 119 ? 7.666 7.865 9.356 1.00 67.94 119 GLY A O 1
ATOM 910 N N . SER A 1 120 ? 9.183 8.103 10.982 1.00 58.09 120 SER A N 1
ATOM 911 C CA . SER A 1 120 ? 8.235 8.556 12.011 1.00 58.09 120 SER A CA 1
ATOM 912 C C . SER A 1 120 ? 7.709 9.985 11.834 1.00 58.09 120 SER A C 1
ATOM 914 O O . SER A 1 120 ? 6.859 10.413 12.607 1.00 58.09 120 SER A O 1
ATOM 916 N N . GLU A 1 121 ? 8.204 10.767 10.872 1.00 60.19 121 GLU A N 1
ATOM 917 C CA . GLU A 1 121 ? 8.087 12.227 10.989 1.00 60.19 121 GLU A CA 1
ATOM 918 C C . GLU A 1 121 ? 7.014 12.897 10.125 1.00 60.19 121 GLU A C 1
ATOM 920 O O . GLU A 1 121 ? 6.688 14.049 10.412 1.00 60.19 121 GLU A O 1
ATOM 925 N N . ARG A 1 122 ? 6.435 12.252 9.094 1.00 68.50 122 ARG A N 1
ATOM 926 C CA . ARG A 1 122 ? 5.659 13.025 8.091 1.00 68.50 122 ARG A CA 1
ATOM 927 C C . ARG A 1 122 ? 4.337 12.465 7.582 1.00 68.50 122 ARG A C 1
ATOM 929 O O . ARG A 1 122 ? 3.463 13.275 7.298 1.00 68.50 122 ARG A O 1
ATOM 936 N N . LEU A 1 123 ? 4.168 11.152 7.444 1.00 82.06 123 LEU A N 1
ATOM 937 C CA . LEU A 1 123 ? 2.940 10.587 6.870 1.00 82.06 123 LEU A CA 1
ATOM 938 C C . LEU A 1 123 ? 2.269 9.656 7.865 1.00 82.06 123 LEU A C 1
ATOM 940 O O . LEU A 1 123 ? 2.915 8.791 8.450 1.00 82.06 123 LEU A O 1
ATOM 944 N N . THR A 1 124 ? 0.965 9.824 8.010 1.00 86.62 124 THR A N 1
ATOM 945 C CA . THR A 1 124 ? 0.080 8.898 8.714 1.00 86.62 124 THR A CA 1
ATOM 946 C C . THR A 1 124 ? -0.961 8.399 7.719 1.00 86.62 124 THR A C 1
ATOM 948 O O . THR A 1 124 ? -1.054 8.895 6.593 1.00 86.62 124 THR A O 1
ATOM 951 N N . TRP A 1 125 ? -1.748 7.392 8.091 1.00 90.62 125 TRP A N 1
ATOM 952 C CA . TRP A 1 125 ? -2.802 6.924 7.194 1.00 90.62 125 TRP A CA 1
ATOM 953 C C . TRP A 1 125 ? -3.842 8.030 6.931 1.00 90.62 125 TRP A C 1
ATOM 955 O O . TRP A 1 125 ? -4.298 8.149 5.799 1.00 90.62 125 TRP A O 1
ATOM 965 N N . HIS A 1 126 ? -4.121 8.890 7.922 1.00 89.56 126 HIS A N 1
ATOM 966 C CA . HIS A 1 126 ? -5.043 10.033 7.817 1.00 89.56 126 HIS A CA 1
ATOM 967 C C . HIS A 1 126 ? -4.693 10.995 6.676 1.00 89.56 126 HIS A C 1
ATOM 969 O O . HIS A 1 126 ? -5.579 11.596 6.078 1.00 89.56 126 HIS A O 1
ATOM 975 N N . SER A 1 127 ? -3.404 11.147 6.348 1.00 89.19 127 SER A N 1
ATOM 976 C CA . SER A 1 127 ? -2.966 12.031 5.258 1.00 89.19 127 SER A CA 1
ATOM 977 C C . SER A 1 127 ? -3.035 11.391 3.868 1.00 89.19 127 SER A C 1
ATOM 979 O O . SER A 1 127 ? -2.799 12.075 2.877 1.00 89.19 127 SER A O 1
ATOM 981 N N . LEU A 1 128 ? -3.278 10.081 3.789 1.00 91.88 128 LEU A N 1
ATOM 982 C CA . LEU A 1 128 ? -3.185 9.294 2.554 1.00 91.88 128 LEU A CA 1
ATOM 983 C C . LEU A 1 128 ? -4.510 8.633 2.163 1.00 91.88 128 LEU A C 1
ATOM 985 O O . LEU A 1 128 ? -4.769 8.422 0.981 1.00 91.88 128 LEU A O 1
ATOM 989 N N . ILE A 1 129 ? -5.331 8.287 3.150 1.00 94.88 129 ILE A N 1
ATOM 990 C CA . ILE A 1 129 ? -6.571 7.537 2.987 1.00 94.88 129 ILE A CA 1
ATOM 991 C C . ILE A 1 129 ? -7.678 8.338 3.662 1.00 94.88 129 ILE A C 1
ATOM 993 O O . ILE A 1 129 ? -7.562 8.702 4.832 1.00 94.88 129 ILE A O 1
ATOM 997 N N . SER A 1 130 ? -8.761 8.602 2.935 1.00 94.50 130 SER A N 1
ATOM 998 C CA . SER A 1 130 ? -9.927 9.277 3.506 1.00 94.50 130 SER A CA 1
ATOM 999 C C . SER A 1 130 ? -10.614 8.416 4.573 1.00 94.50 130 SER A C 1
ATOM 1001 O O . SER A 1 130 ? -10.548 7.183 4.551 1.00 94.50 130 SER A O 1
ATOM 1003 N N . MET A 1 131 ? -11.346 9.058 5.486 1.00 95.00 131 MET A N 1
ATOM 1004 C CA . MET A 1 131 ? -12.142 8.350 6.497 1.00 95.00 131 MET A CA 1
ATOM 1005 C C . MET A 1 131 ? -13.123 7.345 5.878 1.00 95.00 131 MET A C 1
ATOM 1007 O O . MET A 1 131 ? -13.272 6.232 6.388 1.00 95.00 131 MET A O 1
ATOM 1011 N N . ASP A 1 132 ? -13.748 7.692 4.752 1.00 95.12 132 ASP A N 1
ATOM 1012 C CA . ASP A 1 132 ? -14.693 6.817 4.054 1.00 95.12 132 ASP A CA 1
ATOM 1013 C C . ASP A 1 132 ? -14.001 5.591 3.442 1.00 95.12 132 ASP A C 1
ATOM 1015 O O . ASP A 1 132 ? -14.521 4.474 3.497 1.00 95.12 132 ASP A O 1
ATOM 1019 N N . GLU A 1 133 ? -12.810 5.763 2.862 1.00 95.56 133 GLU A N 1
ATOM 1020 C CA . GLU A 1 133 ? -11.997 4.650 2.363 1.00 95.56 133 GLU A CA 1
ATOM 1021 C C . GLU A 1 133 ? -11.548 3.727 3.493 1.00 95.56 133 GLU A C 1
ATOM 1023 O O . GLU A 1 133 ? -11.715 2.512 3.379 1.00 95.56 133 GLU A O 1
ATOM 1028 N N . MET A 1 134 ? -11.042 4.284 4.598 1.00 96.69 134 MET A N 1
ATOM 1029 C CA . MET A 1 134 ? -10.607 3.490 5.747 1.00 96.69 134 MET A CA 1
ATOM 1030 C C . MET A 1 134 ? -11.780 2.732 6.378 1.00 96.69 134 MET A C 1
ATOM 1032 O O . MET A 1 134 ? -11.658 1.547 6.685 1.00 96.69 134 MET A O 1
ATOM 1036 N N . THR A 1 135 ? -12.951 3.362 6.489 1.00 96.44 135 THR A N 1
ATOM 1037 C CA . THR A 1 135 ? -14.175 2.707 6.976 1.00 96.44 135 THR A CA 1
ATOM 1038 C C . THR A 1 135 ? -14.560 1.526 6.085 1.00 96.44 135 THR A C 1
ATOM 1040 O O . THR A 1 135 ? -14.780 0.416 6.577 1.00 96.44 135 THR A O 1
ATOM 1043 N N . ARG A 1 136 ? -14.571 1.720 4.757 1.00 95.94 136 ARG A N 1
ATOM 1044 C CA . ARG A 1 136 ? -14.822 0.633 3.794 1.00 95.94 136 ARG A CA 1
ATOM 1045 C C . ARG A 1 136 ? -13.782 -0.481 3.890 1.00 95.94 136 ARG A C 1
ATOM 1047 O O . ARG A 1 136 ? -14.135 -1.645 3.727 1.00 95.94 136 ARG A O 1
ATOM 1054 N N . ALA A 1 137 ? -12.521 -0.142 4.149 1.00 96.75 137 ALA A N 1
ATOM 1055 C CA . ALA A 1 137 ? -11.437 -1.105 4.293 1.00 96.75 137 ALA A CA 1
ATOM 1056 C C . ALA A 1 137 ? -11.572 -1.957 5.565 1.00 96.75 137 ALA A C 1
ATOM 1058 O O . ALA A 1 137 ? -11.419 -3.177 5.510 1.00 96.75 137 ALA A O 1
ATOM 1059 N N . ILE A 1 138 ? -11.904 -1.330 6.695 1.00 96.06 138 ILE A N 1
ATOM 1060 C CA . ILE A 1 138 ? -12.105 -1.992 7.991 1.00 96.06 138 ILE A CA 1
ATOM 1061 C C . ILE A 1 138 ? -13.319 -2.926 7.971 1.00 96.06 138 ILE A C 1
ATOM 1063 O O . ILE A 1 138 ? -13.278 -3.999 8.572 1.00 96.06 138 ILE A O 1
ATOM 1067 N N . LEU A 1 139 ? -14.373 -2.558 7.240 1.00 95.44 139 LEU A N 1
ATOM 1068 C CA . LEU A 1 139 ? -15.606 -3.341 7.102 1.00 95.44 139 LEU A CA 1
ATOM 1069 C C . LEU A 1 139 ? -15.629 -4.226 5.845 1.00 95.44 139 LEU A C 1
ATOM 1071 O O . LEU A 1 139 ? -16.672 -4.763 5.474 1.00 95.44 139 LEU A O 1
ATOM 1075 N N . HIS A 1 140 ? -14.491 -4.380 5.168 1.00 95.31 140 HIS A N 1
ATOM 1076 C CA . HIS A 1 140 ? -14.422 -5.069 3.887 1.00 95.31 140 HIS A CA 1
ATOM 1077 C C . HIS A 1 140 ? -14.759 -6.568 3.997 1.00 95.31 140 HIS A C 1
ATOM 1079 O O . HIS A 1 140 ? -14.409 -7.239 4.967 1.00 95.31 140 HIS A O 1
ATOM 1085 N N . VAL A 1 141 ? -15.387 -7.131 2.959 1.00 91.94 141 VAL A N 1
ATOM 1086 C CA . VAL A 1 141 ? -15.745 -8.563 2.923 1.00 91.94 141 VAL A CA 1
ATOM 1087 C C . VAL A 1 141 ? -14.511 -9.473 2.953 1.00 91.94 141 VAL A C 1
ATOM 1089 O O . VAL A 1 141 ? -14.513 -10.526 3.591 1.00 91.94 141 VAL A O 1
ATOM 1092 N N . ASP A 1 142 ? -13.425 -9.049 2.304 1.00 90.69 142 ASP A N 1
ATOM 1093 C CA . ASP A 1 142 ? -12.144 -9.749 2.360 1.00 90.69 142 ASP A CA 1
ATOM 1094 C C . ASP A 1 142 ? -11.412 -9.455 3.673 1.00 90.69 142 ASP A C 1
ATOM 1096 O O . ASP A 1 142 ? -10.988 -8.332 3.954 1.00 90.69 142 ASP A O 1
ATOM 1100 N N . SER A 1 143 ? -11.200 -10.517 4.445 1.00 89.19 143 SER A N 1
ATOM 1101 C CA . SER A 1 143 ? -10.429 -10.500 5.680 1.00 89.19 143 SER A CA 1
ATOM 1102 C C . SER A 1 143 ? -9.013 -9.921 5.521 1.00 89.19 143 SER A C 1
ATOM 1104 O O . SER A 1 143 ? -8.575 -9.189 6.401 1.00 89.19 143 SER A O 1
ATOM 1106 N N . GLN A 1 144 ? -8.299 -10.174 4.416 1.00 88.88 144 GLN A N 1
ATOM 1107 C CA . GLN A 1 144 ? -6.931 -9.666 4.225 1.00 88.88 144 GLN A CA 1
ATOM 1108 C C . GLN A 1 144 ? -6.894 -8.142 4.096 1.00 88.88 144 GLN A C 1
ATOM 1110 O O . GLN A 1 144 ? -6.001 -7.497 4.651 1.00 88.88 144 GLN A O 1
ATOM 1115 N N . VAL A 1 145 ? -7.891 -7.565 3.420 1.00 93.38 145 VAL A N 1
ATOM 1116 C CA . VAL A 1 145 ? -8.073 -6.111 3.324 1.00 93.38 145 VAL A CA 1
ATOM 1117 C C . VAL A 1 145 ? -8.335 -5.535 4.714 1.00 93.38 145 VAL A C 1
ATOM 1119 O O . VAL A 1 145 ? -7.613 -4.631 5.135 1.00 93.38 145 VAL A O 1
ATOM 1122 N N . ARG A 1 146 ? -9.261 -6.132 5.481 1.00 93.81 146 ARG A N 1
ATOM 1123 C CA . ARG A 1 146 ? -9.536 -5.705 6.865 1.00 93.81 146 ARG A CA 1
ATOM 1124 C C . ARG A 1 146 ? -8.290 -5.741 7.744 1.00 93.81 146 ARG A C 1
ATOM 1126 O O . ARG A 1 146 ? -8.017 -4.785 8.461 1.00 93.81 146 ARG A O 1
ATOM 1133 N N . PHE A 1 147 ? -7.493 -6.811 7.674 1.00 91.31 147 PHE A N 1
ATOM 1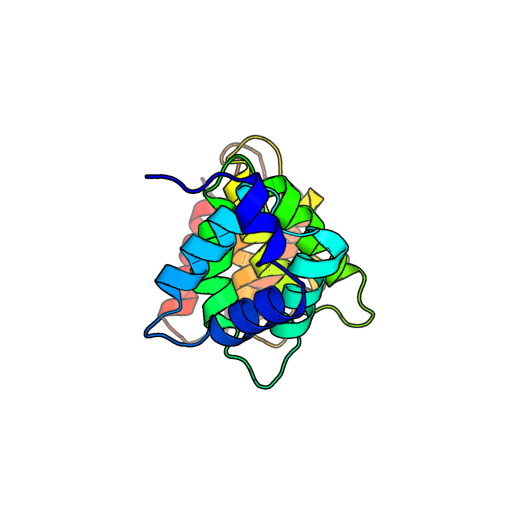134 C CA . PHE A 1 147 ? -6.255 -6.912 8.456 1.00 91.31 147 PHE A CA 1
ATOM 1135 C C . PHE A 1 147 ? -5.179 -5.929 8.011 1.00 91.31 147 PHE A C 1
ATOM 1137 O O . PHE A 1 147 ? -4.405 -5.465 8.846 1.00 91.31 147 PHE A O 1
ATOM 1144 N N . SER A 1 148 ? -5.117 -5.609 6.721 1.00 92.44 148 SER A N 1
ATOM 1145 C CA . SER A 1 148 ? -4.182 -4.607 6.208 1.00 92.44 148 SER A CA 1
ATOM 1146 C C . SER A 1 148 ? -4.556 -3.208 6.702 1.00 92.44 148 SER A C 1
ATOM 1148 O O . SER A 1 148 ? -3.678 -2.475 7.152 1.00 92.44 148 SER A O 1
ATOM 1150 N N . ALA A 1 149 ? -5.853 -2.884 6.720 1.00 95.25 149 ALA A N 1
ATOM 1151 C CA . ALA A 1 149 ? -6.378 -1.652 7.307 1.00 95.25 149 ALA A CA 1
ATOM 1152 C C . ALA A 1 149 ? -6.125 -1.584 8.819 1.00 95.25 149 ALA A C 1
ATOM 1154 O O . ALA A 1 149 ? -5.577 -0.601 9.307 1.00 95.25 149 ALA A O 1
ATOM 1155 N N . TRP A 1 150 ? -6.411 -2.667 9.547 1.00 93.25 150 TRP A N 1
ATOM 1156 C CA . TRP A 1 150 ? -6.097 -2.777 10.973 1.00 93.25 150 TRP A CA 1
ATOM 1157 C C . TRP A 1 150 ? -4.612 -2.554 11.264 1.00 93.25 150 TRP A C 1
ATOM 1159 O O . TRP A 1 150 ? -4.278 -1.812 12.181 1.00 93.25 150 TRP A O 1
ATOM 1169 N N . SER A 1 151 ? -3.718 -3.157 10.471 1.00 91.38 151 SER A N 1
ATOM 1170 C CA . SER A 1 151 ? -2.269 -2.966 10.609 1.00 91.38 151 SER A CA 1
ATOM 1171 C C . SER A 1 151 ? -1.896 -1.493 10.471 1.00 91.38 151 SER A C 1
ATOM 1173 O O . SER A 1 151 ? -1.162 -0.990 11.307 1.00 91.38 151 SER A O 1
ATOM 1175 N N . LEU A 1 152 ? -2.423 -0.794 9.462 1.00 91.19 152 LEU A N 1
ATOM 1176 C CA . LEU A 1 152 ? -2.173 0.638 9.269 1.00 91.19 152 LEU A CA 1
ATOM 1177 C C . LEU A 1 152 ? -2.706 1.498 10.418 1.00 91.19 152 LEU A C 1
ATOM 1179 O O . LEU A 1 152 ? -2.054 2.464 10.803 1.00 91.19 152 LEU A O 1
ATOM 1183 N N . LEU A 1 153 ? -3.868 1.133 10.959 1.00 90.94 153 LEU A N 1
ATOM 1184 C CA . LEU A 1 153 ? -4.526 1.860 12.038 1.00 90.94 153 LEU A CA 1
ATOM 1185 C C . LEU A 1 153 ? -3.744 1.766 13.358 1.00 90.94 153 LEU A C 1
ATOM 1187 O O . LEU A 1 153 ? -3.568 2.768 14.039 1.00 90.94 153 LEU A O 1
ATOM 1191 N N . VAL A 1 154 ? -3.247 0.573 13.712 1.00 88.12 154 VAL A N 1
ATOM 1192 C CA . VAL A 1 154 ? -2.548 0.340 14.995 1.00 88.12 154 VAL A CA 1
ATOM 1193 C C . VAL A 1 154 ? -1.028 0.497 14.918 1.00 88.12 154 VAL A C 1
ATOM 1195 O O . VAL A 1 154 ? -0.364 0.577 15.949 1.00 88.12 154 VAL A O 1
ATOM 1198 N N . GLU A 1 155 ? -0.437 0.500 13.722 1.00 80.81 155 GLU A N 1
ATOM 1199 C CA . GLU A 1 155 ? 1.001 0.718 13.519 1.00 80.81 155 GLU A CA 1
ATOM 1200 C C . GLU A 1 155 ? 1.289 2.195 13.256 1.00 80.81 155 GLU A C 1
ATOM 1202 O O . GLU A 1 155 ? 1.856 2.559 12.225 1.00 80.81 155 GLU A O 1
ATOM 1207 N N . HIS A 1 156 ? 0.907 3.049 14.211 1.00 72.56 156 HIS A N 1
ATOM 1208 C CA . HIS A 1 156 ? 1.162 4.476 14.096 1.00 72.56 156 HIS A CA 1
ATOM 1209 C C . HIS A 1 156 ? 2.682 4.741 14.056 1.00 72.56 156 HIS A C 1
ATOM 1211 O O . HIS A 1 156 ? 3.413 4.300 14.953 1.00 72.56 156 HIS A O 1
ATOM 1217 N N . PRO A 1 157 ? 3.195 5.457 13.036 1.00 71.00 157 PRO A N 1
ATOM 1218 C CA . PRO A 1 157 ? 4.629 5.717 12.898 1.00 71.00 157 PRO A CA 1
ATOM 1219 C C . PRO A 1 157 ? 5.176 6.572 14.053 1.00 71.00 157 PRO A C 1
ATOM 1221 O O . PRO A 1 157 ? 6.353 6.460 14.401 1.00 71.00 157 PRO A O 1
ATOM 1224 N N . LYS A 1 158 ? 4.314 7.367 14.702 1.00 73.88 158 LYS A N 1
ATOM 1225 C CA . LYS A 1 158 ? 4.602 8.082 15.952 1.00 73.88 158 LYS A CA 1
ATOM 1226 C C . LYS A 1 158 ? 3.951 7.351 17.121 1.00 73.88 158 LYS A C 1
ATOM 1228 O O . LYS A 1 158 ? 2.799 7.611 17.444 1.00 73.88 158 LYS A O 1
ATOM 1233 N N . LYS A 1 159 ? 4.688 6.440 17.753 1.00 73.62 159 LYS A N 1
ATOM 1234 C CA . LYS A 1 159 ? 4.163 5.572 18.824 1.00 73.62 159 LYS A CA 1
ATOM 1235 C C . LYS A 1 159 ? 3.637 6.314 20.057 1.00 73.62 159 LYS A C 1
ATOM 1237 O O . LYS A 1 159 ? 2.900 5.734 20.830 1.00 73.62 159 LYS A O 1
ATOM 1242 N N . THR A 1 160 ? 4.053 7.560 20.263 1.00 74.56 160 THR A N 1
ATOM 1243 C CA . THR A 1 160 ? 3.661 8.377 21.420 1.00 74.56 160 THR A CA 1
ATOM 1244 C C . THR A 1 160 ? 2.490 9.314 21.124 1.00 74.56 160 THR A C 1
ATOM 1246 O O . THR A 1 160 ? 2.090 10.070 22.004 1.00 74.56 160 THR A O 1
ATOM 1249 N N . GLU A 1 161 ? 2.000 9.349 19.882 1.00 79.06 161 GLU A N 1
ATOM 1250 C CA . GLU A 1 161 ? 0.845 10.167 19.519 1.00 79.06 161 GLU A CA 1
ATOM 1251 C C . GLU A 1 161 ? -0.436 9.438 19.941 1.00 79.06 161 GLU A C 1
ATOM 1253 O O . GLU A 1 161 ? -0.583 8.255 19.626 1.00 79.06 161 GLU A O 1
ATOM 1258 N N . PRO A 1 162 ? -1.343 10.098 20.683 1.00 82.38 162 PRO A N 1
ATOM 1259 C CA . PRO A 1 162 ? -2.581 9.465 21.102 1.00 82.38 162 PRO A CA 1
ATOM 1260 C C . PRO A 1 162 ? -3.485 9.206 19.897 1.00 82.38 162 PRO A C 1
ATOM 1262 O O . PRO A 1 162 ? -3.557 10.014 18.973 1.00 82.38 162 PRO A O 1
ATOM 1265 N N . PHE A 1 163 ? -4.223 8.102 19.951 1.00 87.00 163 PHE A N 1
ATOM 1266 C CA . PHE A 1 163 ? -5.269 7.809 18.978 1.00 87.00 163 PHE A CA 1
ATOM 1267 C C . PHE A 1 163 ? -6.404 8.829 19.069 1.00 87.00 163 PHE A C 1
ATOM 1269 O O . PHE A 1 163 ? -6.815 9.224 20.165 1.00 87.00 163 PHE A O 1
ATOM 1276 N N . SER A 1 164 ? -6.933 9.228 17.914 1.00 89.81 164 SER A N 1
ATOM 1277 C CA . SER A 1 164 ? -8.108 10.091 17.856 1.00 89.81 164 SER A CA 1
ATOM 1278 C C . SER A 1 164 ? -9.391 9.324 18.215 1.00 89.81 164 SER A C 1
ATOM 1280 O O . SER A 1 164 ? -9.414 8.092 18.329 1.00 89.81 164 SER A O 1
ATOM 1282 N N . VAL A 1 165 ? -10.500 10.048 18.387 1.00 91.25 165 VAL A N 1
ATOM 1283 C CA . VAL A 1 165 ? -11.821 9.430 18.606 1.00 91.25 165 VAL A CA 1
ATOM 1284 C C . VAL A 1 165 ? -12.241 8.609 17.384 1.00 91.25 165 VAL A C 1
ATOM 1286 O O . VAL A 1 165 ? -12.812 7.524 17.521 1.00 91.25 165 VAL A O 1
ATOM 1289 N N . GLU A 1 166 ? -11.923 9.096 16.188 1.00 92.69 166 GLU A N 1
ATOM 1290 C CA . GLU A 1 166 ? -12.161 8.418 14.918 1.00 92.69 166 GLU A CA 1
ATOM 1291 C C . GLU A 1 166 ? -11.350 7.123 14.819 1.00 92.69 166 GLU A C 1
ATOM 1293 O O . GLU A 1 166 ? -11.918 6.084 14.475 1.00 92.69 166 GLU A O 1
ATOM 1298 N N . ASP A 1 167 ? -10.066 7.149 15.201 1.00 92.19 167 ASP A N 1
ATOM 1299 C CA . ASP A 1 167 ? -9.234 5.943 15.278 1.00 92.19 167 ASP A CA 1
ATOM 1300 C C . ASP A 1 167 ? -9.883 4.902 16.197 1.00 92.19 167 ASP A C 1
ATOM 1302 O O . ASP A 1 167 ? -10.087 3.753 15.803 1.00 92.19 167 ASP A O 1
ATOM 1306 N N . CYS A 1 168 ? -10.278 5.312 17.406 1.00 91.88 168 CYS A N 1
ATOM 1307 C CA . CYS A 1 168 ? -10.901 4.424 18.388 1.00 91.88 168 CYS A CA 1
ATOM 1308 C C . CYS A 1 168 ? -12.226 3.838 17.877 1.00 91.88 168 CYS A C 1
ATOM 1310 O O . CYS A 1 168 ? -12.521 2.664 18.108 1.00 91.88 168 CYS A O 1
ATOM 1312 N N . THR A 1 169 ? -13.009 4.635 17.148 1.00 94.94 169 THR A N 1
ATOM 1313 C CA . THR A 1 169 ? -14.272 4.201 16.536 1.00 94.94 169 THR A CA 1
ATOM 1314 C C . THR A 1 169 ? -14.026 3.134 15.467 1.00 94.94 169 THR A C 1
ATOM 1316 O O . THR A 1 169 ? -14.670 2.082 15.480 1.00 94.94 169 THR A O 1
ATOM 1319 N N . LEU A 1 170 ? -13.048 3.352 14.581 1.00 95.62 170 LEU A N 1
ATOM 1320 C CA . LEU A 1 170 ? -12.642 2.374 13.566 1.00 95.62 170 LEU A CA 1
ATOM 1321 C C . LEU A 1 170 ? -12.098 1.088 14.199 1.00 95.62 170 LEU A C 1
ATOM 1323 O O . LEU A 1 170 ? -12.414 -0.012 13.742 1.00 95.62 170 LEU A O 1
ATOM 1327 N N . MET A 1 171 ? -11.316 1.210 15.276 1.00 94.00 171 MET A N 1
ATOM 1328 C CA . MET A 1 171 ? -10.812 0.058 16.020 1.00 94.00 171 MET A CA 1
ATOM 1329 C C . MET A 1 171 ? -11.952 -0.765 16.625 1.00 94.00 171 MET A C 1
ATOM 1331 O O . MET A 1 171 ? -11.945 -1.990 16.504 1.00 94.00 171 MET A O 1
ATOM 1335 N N . GLY A 1 172 ? -12.946 -0.108 17.230 1.00 93.19 172 GLY A N 1
ATOM 1336 C CA . GLY A 1 172 ? -14.147 -0.764 17.749 1.00 93.19 172 GLY A CA 1
ATOM 1337 C C . GLY A 1 172 ? -14.883 -1.547 16.660 1.00 93.19 172 GLY A C 1
ATOM 1338 O O . GLY A 1 172 ? -15.092 -2.752 16.802 1.00 93.19 172 GLY A O 1
ATOM 1339 N N . ALA A 1 173 ? -15.162 -0.899 15.526 1.00 94.50 173 ALA A N 1
ATOM 1340 C CA . ALA A 1 173 ? -15.840 -1.522 14.388 1.00 94.50 173 ALA A CA 1
ATOM 1341 C C . ALA A 1 173 ? -15.074 -2.737 13.826 1.00 94.50 173 ALA A C 1
ATOM 1343 O O . ALA A 1 173 ? -15.666 -3.772 13.492 1.00 94.50 173 ALA A O 1
ATOM 1344 N N . PHE A 1 174 ? -13.743 -2.651 13.746 1.00 94.50 174 PHE A N 1
ATOM 1345 C CA . PHE A 1 174 ? -12.911 -3.778 13.332 1.00 94.50 174 PHE A CA 1
ATOM 1346 C C . PHE A 1 174 ? -13.041 -4.965 14.291 1.00 94.50 174 PHE A C 1
ATOM 1348 O O . PHE A 1 174 ? -13.221 -6.101 13.846 1.00 94.50 174 PHE A O 1
ATOM 1355 N N . LEU A 1 175 ? -12.942 -4.715 15.600 1.00 91.69 175 LEU A N 1
ATOM 1356 C CA . LEU A 1 175 ? -13.006 -5.762 16.617 1.00 91.69 175 LEU A CA 1
ATOM 1357 C C . LEU A 1 175 ? -14.374 -6.446 16.613 1.00 91.69 175 LEU A C 1
ATOM 1359 O O . LEU A 1 175 ? -14.433 -7.672 16.539 1.00 91.69 175 LEU A O 1
ATOM 1363 N N . GLU A 1 176 ? -15.466 -5.687 16.594 1.00 90.69 176 GLU A N 1
ATOM 1364 C CA . GLU A 1 176 ? -16.822 -6.246 16.549 1.00 90.69 176 GLU A CA 1
ATOM 1365 C C . GLU A 1 176 ? -1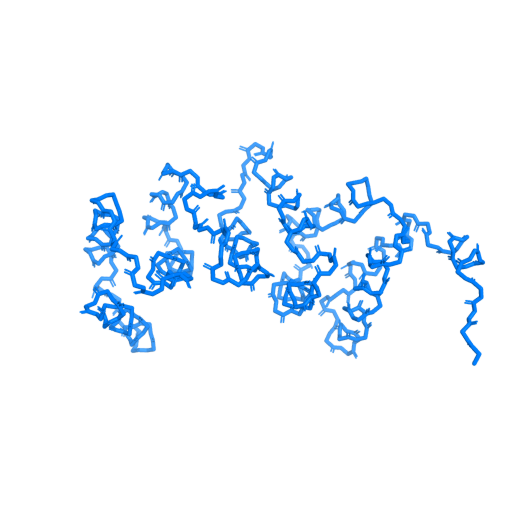7.027 -7.183 15.351 1.00 90.69 176 GLU A C 1
ATOM 1367 O O . GLU A 1 176 ? -17.590 -8.270 15.486 1.00 90.69 176 GLU A O 1
ATOM 1372 N N . THR A 1 177 ? -16.503 -6.809 14.182 1.00 88.06 177 THR A N 1
ATOM 1373 C CA . THR A 1 177 ? -16.704 -7.567 12.938 1.00 88.06 177 THR A CA 1
ATOM 1374 C C . THR A 1 177 ? -15.666 -8.663 12.686 1.00 88.06 177 THR A C 1
ATOM 1376 O O . THR A 1 177 ? -15.861 -9.501 11.797 1.00 88.06 177 THR A O 1
ATOM 1379 N N . SER A 1 178 ? -14.558 -8.684 13.436 1.00 85.75 178 SER A N 1
ATOM 1380 C CA . SER A 1 178 ? -13.426 -9.598 13.198 1.00 85.75 178 SER A CA 1
ATOM 1381 C C . SER A 1 178 ? -13.143 -10.560 14.354 1.00 85.75 178 SER A C 1
ATOM 1383 O O . SER A 1 178 ? -12.414 -11.533 14.164 1.00 85.75 178 SER A O 1
ATOM 1385 N N . MET A 1 179 ? -13.741 -10.363 15.533 1.00 76.62 179 MET A N 1
ATOM 1386 C CA . MET A 1 179 ? -13.540 -11.239 16.701 1.00 76.62 179 MET A CA 1
ATOM 1387 C C . MET A 1 179 ? -14.089 -12.663 16.521 1.00 76.62 179 MET A C 1
ATOM 1389 O O . MET A 1 179 ? -13.645 -13.580 17.210 1.00 76.62 179 MET A O 1
ATOM 1393 N N . GLY A 1 180 ? -14.995 -12.880 15.562 1.00 80.31 180 GLY A N 1
ATOM 1394 C CA . GLY A 1 180 ? -15.475 -14.215 15.183 1.00 80.31 180 GLY A CA 1
ATOM 1395 C C . GLY A 1 180 ? -14.470 -15.057 14.381 1.00 80.31 180 GLY A C 1
ATOM 1396 O O . GLY A 1 180 ? -14.752 -16.218 14.078 1.00 80.31 180 GLY A O 1
ATOM 1397 N N . GLU A 1 181 ? -13.311 -14.502 14.017 1.00 82.25 181 GLU A N 1
ATOM 1398 C CA . GLU A 1 181 ? -12.298 -15.178 13.207 1.00 82.25 181 GLU A CA 1
ATOM 1399 C C . GLU A 1 181 ? -11.673 -16.380 13.934 1.00 82.25 181 GLU A C 1
ATOM 1401 O O . GLU A 1 181 ? -11.127 -16.273 15.034 1.00 82.25 181 GLU A O 1
ATOM 1406 N N . GLN A 1 182 ? -11.706 -17.542 13.281 1.00 82.19 182 GLN A N 1
ATOM 1407 C CA . GLN A 1 182 ? -11.292 -18.810 13.887 1.00 82.19 182 GLN A CA 1
ATOM 1408 C C . GLN A 1 182 ? -9.815 -19.132 13.652 1.00 82.19 182 GLN A C 1
ATOM 1410 O O . GLN A 1 182 ? -9.227 -19.908 14.409 1.00 82.19 182 GLN A O 1
ATOM 1415 N N . ARG A 1 183 ? -9.176 -18.529 12.640 1.00 83.75 183 ARG A N 1
ATOM 1416 C CA . ARG A 1 183 ? -7.774 -18.808 12.298 1.00 83.75 183 ARG A CA 1
ATOM 1417 C C . ARG A 1 183 ? -6.826 -18.305 13.399 1.00 83.75 183 ARG A C 1
ATOM 1419 O O . ARG A 1 183 ? -6.712 -17.091 13.591 1.00 83.75 183 ARG A O 1
ATOM 1426 N N . PRO A 1 184 ? -6.059 -19.184 14.077 1.00 84.06 184 PRO A N 1
ATOM 1427 C CA . PRO A 1 184 ? -5.222 -18.788 15.214 1.00 84.06 184 PRO A CA 1
ATOM 1428 C C . PRO A 1 184 ? -4.191 -17.705 14.883 1.00 84.06 184 PRO A C 1
ATOM 1430 O O . PRO A 1 184 ? -4.050 -16.741 15.633 1.00 84.06 184 PRO A O 1
ATOM 1433 N N . ALA A 1 185 ? -3.517 -17.821 13.733 1.00 81.44 185 ALA A N 1
ATOM 1434 C CA . ALA A 1 185 ? -2.529 -16.841 13.274 1.00 81.44 185 ALA A CA 1
ATOM 1435 C C . ALA A 1 185 ? -3.134 -15.440 13.110 1.00 81.44 185 ALA A C 1
ATOM 1437 O O . ALA A 1 185 ? -2.494 -14.429 13.390 1.00 81.44 185 ALA A O 1
ATOM 1438 N N . VAL A 1 186 ? -4.391 -15.381 12.680 1.00 79.12 186 VAL A N 1
ATOM 1439 C CA . VAL A 1 186 ? -5.106 -14.130 12.468 1.00 79.12 186 VAL A CA 1
ATOM 1440 C C . VAL A 1 186 ? -5.532 -13.521 13.798 1.00 79.12 186 VAL A C 1
ATOM 1442 O O . VAL A 1 186 ? -5.265 -12.345 14.039 1.00 79.12 186 VAL A O 1
ATOM 1445 N N . ARG A 1 187 ? -6.074 -14.325 14.721 1.00 84.94 187 ARG A N 1
ATOM 1446 C CA . ARG A 1 187 ? -6.364 -13.851 16.082 1.00 84.94 187 ARG A CA 1
ATOM 1447 C C . ARG A 1 187 ? -5.118 -13.319 16.784 1.00 84.94 187 ARG A C 1
ATOM 1449 O O . ARG A 1 187 ? -5.197 -12.312 17.477 1.00 84.94 187 ARG A O 1
ATOM 1456 N N . GLN A 1 188 ? -3.961 -13.955 16.593 1.00 85.31 188 GLN A N 1
ATOM 1457 C CA . GLN A 1 188 ? -2.708 -13.447 17.152 1.00 85.31 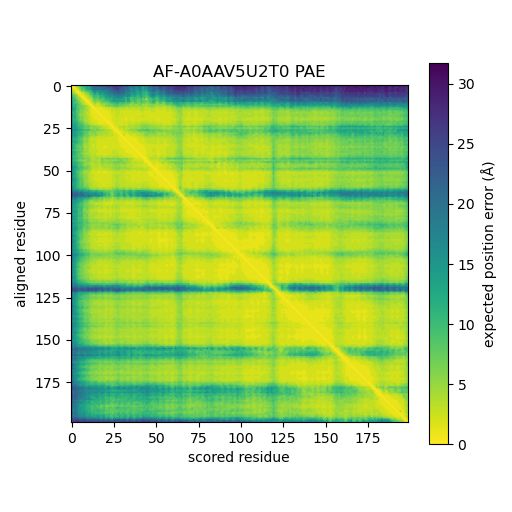188 GLN A CA 1
ATOM 1458 C C . GLN A 1 188 ? -2.336 -12.065 16.603 1.00 85.31 188 GLN A C 1
ATOM 1460 O O . GLN A 1 188 ? -1.892 -11.220 17.377 1.00 85.31 188 GLN A O 1
ATOM 1465 N N . LYS A 1 189 ? -2.571 -11.796 15.312 1.00 83.81 189 LYS A N 1
ATOM 1466 C CA . LYS A 1 189 ? -2.379 -10.454 14.734 1.00 83.81 189 LYS A CA 1
ATOM 1467 C C . LYS A 1 189 ? -3.333 -9.424 15.343 1.00 83.81 189 LYS A C 1
ATOM 1469 O O . LYS A 1 189 ? -2.887 -8.333 15.690 1.00 83.81 189 LYS A O 1
ATOM 1474 N N . ILE A 1 190 ? -4.606 -9.779 15.536 1.00 86.75 190 ILE A N 1
ATOM 1475 C CA . ILE A 1 190 ? -5.592 -8.909 16.204 1.00 86.75 190 ILE A CA 1
ATOM 1476 C C . ILE A 1 190 ? -5.118 -8.576 17.623 1.00 86.75 190 ILE A C 1
ATOM 1478 O O . ILE A 1 190 ? -4.951 -7.407 17.962 1.00 86.75 190 ILE A O 1
ATOM 1482 N N . LEU A 1 191 ? -4.806 -9.598 18.427 1.00 86.56 191 LEU A N 1
ATOM 1483 C CA . LEU A 1 191 ? -4.339 -9.431 19.806 1.00 86.56 191 LEU A CA 1
ATOM 1484 C C . LEU A 1 191 ? -3.034 -8.631 19.891 1.00 86.56 191 LEU A C 1
ATOM 1486 O O . LEU A 1 191 ? -2.866 -7.823 20.801 1.00 86.56 191 LEU A O 1
ATOM 1490 N N . SER A 1 192 ? -2.110 -8.834 18.949 1.00 86.25 192 SER A N 1
ATOM 1491 C CA . SER A 1 192 ? -0.888 -8.034 18.866 1.00 86.25 192 SER A CA 1
ATOM 1492 C C . SER A 1 192 ? -1.184 -6.568 18.568 1.00 86.25 192 SER A C 1
ATOM 1494 O O . SER A 1 192 ? -0.491 -5.714 19.108 1.00 86.25 192 SER A O 1
ATOM 1496 N N . GLY A 1 193 ? -2.175 -6.273 17.723 1.00 85.06 193 GLY A N 1
ATOM 1497 C CA . GLY A 1 193 ? -2.612 -4.903 17.460 1.00 85.06 193 GLY A CA 1
ATOM 1498 C C . GLY A 1 193 ? -3.225 -4.255 18.697 1.00 85.06 193 GLY A C 1
ATOM 1499 O O . GLY A 1 193 ? -2.824 -3.161 19.062 1.00 85.06 193 GLY A O 1
ATOM 1500 N N . ILE A 1 194 ? -4.098 -4.971 19.414 1.00 85.56 194 ILE A N 1
ATOM 1501 C CA . ILE A 1 194 ? -4.722 -4.470 20.653 1.00 85.56 194 ILE A CA 1
ATOM 1502 C C . ILE A 1 194 ? -3.661 -4.095 21.694 1.00 85.56 194 ILE A C 1
ATOM 1504 O O . ILE A 1 194 ? -3.789 -3.079 22.369 1.00 85.56 194 ILE A O 1
ATOM 1508 N N . LYS A 1 195 ? -2.589 -4.890 21.819 1.00 84.06 195 LYS A N 1
ATOM 1509 C CA . LYS A 1 195 ? -1.476 -4.560 22.723 1.00 84.06 195 LYS A CA 1
ATOM 1510 C C . LYS A 1 195 ? -0.814 -3.228 22.369 1.00 84.06 195 LYS A C 1
ATOM 1512 O O . LYS A 1 195 ? -0.542 -2.461 23.280 1.00 84.06 195 LYS A O 1
ATOM 1517 N N . LYS A 1 196 ? -0.621 -2.942 21.077 1.00 80.25 196 LYS A N 1
ATOM 1518 C CA . LYS A 1 196 ? -0.024 -1.682 20.598 1.00 80.25 196 LYS A CA 1
ATOM 1519 C C . LYS A 1 196 ? -0.899 -0.461 20.877 1.00 80.25 196 LYS A C 1
ATOM 1521 O O . LYS A 1 196 ? -0.366 0.625 20.996 1.00 80.25 196 LYS A O 1
ATOM 1526 N N . VAL A 1 197 ? -2.217 -0.636 20.980 1.00 74.50 197 VAL A N 1
ATOM 1527 C CA . VAL A 1 197 ? -3.151 0.455 21.315 1.00 74.50 197 VAL A CA 1
ATOM 1528 C C . VAL A 1 197 ? -3.080 0.834 22.801 1.00 74.50 197 VAL A C 1
ATOM 1530 O O . VAL A 1 197 ? -3.461 1.935 23.183 1.00 74.50 197 VAL A O 1
ATOM 1533 N N . ARG A 1 198 ? -2.623 -0.090 23.655 1.00 57.50 198 ARG A N 1
ATOM 1534 C CA . ARG A 1 198 ? -2.549 0.092 25.112 1.00 57.50 198 ARG A CA 1
ATOM 1535 C C . ARG A 1 198 ? -1.230 0.725 25.585 1.00 57.50 198 ARG A C 1
ATOM 1537 O O . ARG A 1 198 ? -1.185 1.200 26.719 1.00 57.50 198 ARG A O 1
ATOM 1544 N N . GLU A 1 199 ? -0.178 0.635 24.779 1.00 50.78 199 GLU A N 1
ATOM 1545 C CA . GLU A 1 199 ? 1.158 1.196 25.051 1.00 50.78 199 GLU A CA 1
ATOM 1546 C C . GLU A 1 199 ? 1.217 2.681 24.689 1.00 50.78 199 GLU A C 1
ATOM 1548 O O . GLU A 1 199 ? 1.870 3.423 25.457 1.00 50.78 199 GLU A O 1
#

Mean predicted aligned error: 6.43 Å

Organism: NCBI:txid358040

Secondary structure (DSSP, 8-state):
-PPPHHHHTTT--HHHHHHHHHTTT-TTTHHHHHHHHHHHHHTT-S-IIIIIIHHHHHHHS-SSS-THHIIIIIHHHHHT-TTTHHHHHHHHHHHHHTSSS--HHHHHHHHHHHHHHHTTSS--GGGTS-HHHHHHHHT-SSHHHHHHHHHHHH--SSTTSPPPHHHHHHHHHHHHHHTT---HHHHHHHHHHHHHHH-

Sequence (199 aa):
MRASPSLCHLYFHRPFIQSLYSSLSNTAVGAALTELLSECLSNGFGSWEEEHIQCLTAQIYSTSTPRTGIYERLLPGVSRNPQIGAPFLTLLLKAIQDVPSPSMEAILSVSRFAISSVGSERLTWHSLISMDEMTRAILHVDSQVRFSAWSLLVEHPKKTEPFSVEDCTLMGAFLETSMGEQRPAVRQKILSGIKKVRE

Foldseek 3Di:
DDPDLVVVLVVLDQVVLLVLLQCCQPPVCNQVSLVVVLVCQQSVSDDLQPRVLVSLLCQVPDPPGDCCSVLVHNLLSLLQDLRRNQVSLLSSLVSQVPDPDHDLVSNLSSLVSNDSSVALDDDAVVVRAPLVSLLCQCQDPDPVSNLSSLCSLLVRSNLPDADDPSSVVSLVSSCVRPVPDDDPVSVVSNVVSVVSNVD

InterPro domains:
  IPR051954 tRNA (32-2'-O)-methyltransferase regulator THADA [PTHR14387] (15-198)
  IPR056843 tRNA (32-2'-O)-methyltransferase regulator THADA-like, TPR repeats region [PF25150] (67-196)

Radius of gyration: 18.35 Å; Cα contacts (8 Å, |Δi|>4): 201; chains: 1; bounding box: 50×32×51 Å

pLDDT: mean 85.26, std 11.31, range [35.03, 96.75]

Solvent-accessible surface area (backbone atoms only — not comparable to full-atom values): 11270 Å² total; per-residue (Å²): 132,83,77,61,72,79,66,52,52,76,67,48,43,65,73,52,56,45,54,51,63,75,44,30,55,41,81,91,50,21,65,63,50,36,54,50,52,46,52,28,64,70,71,58,54,52,51,60,68,80,41,51,39,48,46,49,53,52,45,71,72,36,91,87,49,60,54,59,30,46,69,72,43,33,45,59,55,37,21,72,34,84,91,44,11,40,70,50,33,49,54,42,39,50,63,45,61,74,41,98,77,52,56,64,58,56,50,48,53,37,49,52,34,26,32,64,29,52,44,62,78,76,48,55,60,78,82,76,44,54,72,68,56,49,50,52,30,41,69,35,89,52,61,68,42,19,50,49,40,49,47,57,68,48,58,49,60,47,74,86,60,79,79,51,73,67,52,52,51,52,52,50,55,32,47,75,76,49,69,82,58,81,54,65,75,56,46,51,52,52,54,55,39,56,53,54,72,74,103

Nearest PDB structures (foldseek):
  4lac-assembly1_A  TM=6.160E-01  e=7.710E-02  Homo sapiens
  4nee-assembly4_G  TM=5.123E-01  e=1.330E-01  Rattus norvegicus
  6qj4-assembly1_A  TM=6.237E-01  e=8.953E-01  Thermochaetoides thermophila DSM 1495
  7mq9-assembly1_LM  TM=4.622E-01  e=3.297E-01  Homo sapiens
  3vwa-assembly2_B  TM=4.427E-01  e=3.954E-01  Saccharomyces cerevisiae S288C